Protein AF-A0A2M8B0C5-F1 (afdb_monomer_lite)

Structure (mmCIF, N/CA/C/O backbone):
data_AF-A0A2M8B0C5-F1
#
_entry.id   AF-A0A2M8B0C5-F1
#
loop_
_atom_site.group_PDB
_atom_site.id
_atom_site.type_symbol
_atom_site.label_atom_id
_atom_site.label_alt_id
_atom_site.label_comp_id
_atom_site.label_asym_id
_atom_site.label_entity_id
_atom_site.label_seq_id
_atom_site.pdbx_PDB_ins_code
_atom_site.Cartn_x
_atom_site.Cartn_y
_atom_site.Cartn_z
_atom_site.occupancy
_atom_site.B_iso_or_equiv
_atom_site.auth_seq_id
_atom_site.auth_comp_id
_atom_site.auth_asym_id
_atom_site.auth_atom_id
_atom_site.pdbx_PDB_model_num
ATOM 1 N N . TYR A 1 1 ? -3.376 -3.676 30.476 1.00 68.38 1 TYR A N 1
ATOM 2 C CA . TYR A 1 1 ? -3.238 -3.491 29.019 1.00 68.38 1 TYR A CA 1
ATOM 3 C C . TYR A 1 1 ? -2.262 -4.492 28.405 1.00 68.38 1 TYR A C 1
ATOM 5 O O . TYR A 1 1 ? -2.694 -5.332 27.635 1.00 68.38 1 TYR A O 1
ATOM 13 N N . GLU A 1 2 ? -0.982 -4.501 28.798 1.00 75.44 2 GLU A N 1
ATOM 14 C CA . GLU A 1 2 ? 0.044 -5.365 28.174 1.00 75.44 2 GLU A CA 1
ATOM 15 C C . GLU A 1 2 ? -0.279 -6.866 28.151 1.00 75.44 2 GLU A C 1
ATOM 17 O O . GLU A 1 2 ? 0.005 -7.537 27.164 1.00 75.44 2 GLU A O 1
ATOM 22 N N . VAL A 1 3 ? -0.890 -7.396 29.216 1.00 76.50 3 VAL A N 1
ATOM 23 C CA . VAL A 1 3 ? -1.324 -8.803 29.277 1.00 76.50 3 VAL A CA 1
ATOM 24 C C . VAL A 1 3 ? -2.382 -9.099 28.206 1.00 76.50 3 VAL A C 1
ATOM 26 O O . VAL A 1 3 ? -2.292 -10.110 27.516 1.00 76.50 3 VAL A O 1
ATOM 29 N N . ILE A 1 4 ? -3.333 -8.187 27.990 1.00 73.88 4 ILE A N 1
ATOM 30 C CA . ILE A 1 4 ? -4.365 -8.325 26.950 1.00 73.88 4 ILE A CA 1
ATOM 31 C C . ILE A 1 4 ? 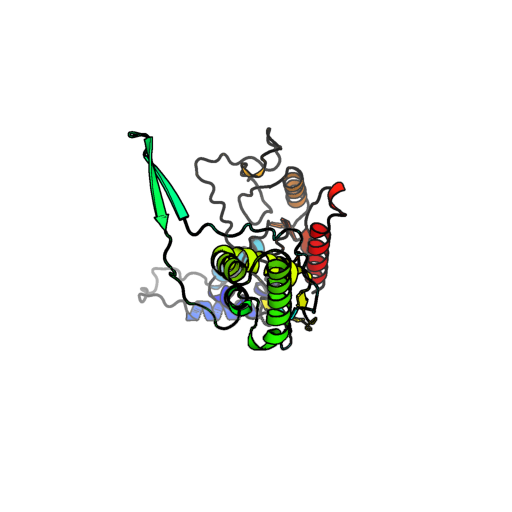-3.716 -8.309 25.558 1.00 73.88 4 ILE A C 1
ATOM 33 O O . ILE A 1 4 ? -4.004 -9.180 24.743 1.00 73.88 4 ILE A O 1
ATOM 37 N N . ARG A 1 5 ? -2.727 -7.435 25.333 1.00 73.75 5 ARG A N 1
ATOM 38 C CA . ARG A 1 5 ? -1.960 -7.380 24.076 1.00 73.75 5 ARG A CA 1
ATOM 39 C C . ARG A 1 5 ? -1.244 -8.696 23.744 1.00 73.75 5 ARG A C 1
ATOM 41 O O . ARG A 1 5 ? -1.069 -9.037 22.579 1.00 73.75 5 ARG A O 1
ATOM 48 N N . THR A 1 6 ? -0.818 -9.470 24.747 1.00 74.69 6 THR A N 1
ATOM 49 C CA . THR A 1 6 ? -0.213 -10.790 24.483 1.00 74.69 6 THR A CA 1
ATOM 50 C C . THR A 1 6 ? -1.221 -11.827 23.982 1.00 74.69 6 THR A C 1
ATOM 52 O O . THR A 1 6 ? -0.834 -12.727 23.237 1.00 74.69 6 THR A O 1
ATOM 55 N N . LEU A 1 7 ? -2.503 -11.676 24.331 1.00 72.56 7 LEU A N 1
ATOM 56 C CA . LEU A 1 7 ? -3.584 -12.561 23.892 1.00 72.56 7 LEU A CA 1
ATOM 57 C C . LEU A 1 7 ? -4.030 -12.285 22.449 1.00 72.56 7 LEU A C 1
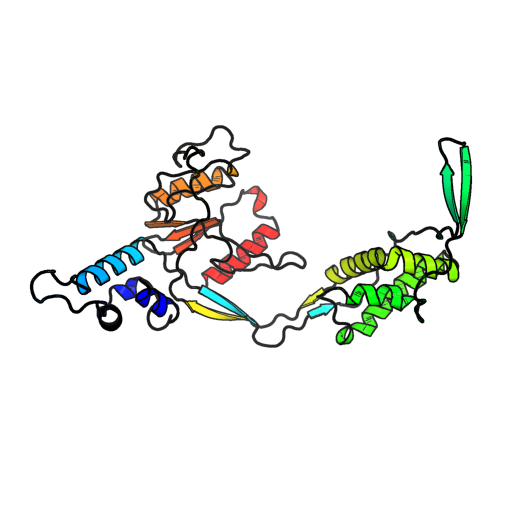ATOM 59 O O . LEU A 1 7 ? -4.489 -13.209 21.788 1.00 72.56 7 LEU A O 1
ATOM 63 N N . GLU A 1 8 ? -3.826 -11.072 21.923 1.00 69.56 8 GLU A N 1
ATOM 64 C CA . GLU A 1 8 ? -4.133 -10.726 20.520 1.00 69.56 8 GLU A CA 1
ATOM 65 C C . GLU A 1 8 ? -3.380 -11.602 19.506 1.00 69.56 8 GLU A C 1
ATOM 67 O O . GLU A 1 8 ? -3.901 -11.919 18.438 1.00 69.56 8 GLU A O 1
ATOM 72 N N . ASN A 1 9 ? -2.161 -12.034 19.850 1.00 66.19 9 ASN A N 1
ATOM 73 C CA . ASN A 1 9 ? -1.346 -12.936 19.026 1.00 66.19 9 ASN A CA 1
ATOM 74 C C . ASN A 1 9 ? -1.804 -14.406 19.097 1.00 66.19 9 ASN A C 1
ATOM 76 O O . ASN A 1 9 ? -1.171 -15.274 18.501 1.00 66.19 9 ASN A O 1
ATOM 80 N N . GLN A 1 10 ? -2.857 -14.710 19.862 1.00 73.00 10 GLN A N 1
ATOM 81 C CA . GLN A 1 10 ? -3.404 -16.055 20.035 1.00 73.00 10 GLN A CA 1
ATOM 82 C C . GLN A 1 10 ? -4.860 -16.076 19.544 1.00 73.00 10 GLN A C 1
ATOM 84 O O . GLN A 1 10 ? -5.777 -16.135 20.368 1.00 73.00 10 GLN A O 1
ATOM 89 N N . PRO A 1 11 ? -5.099 -16.069 18.216 1.00 65.50 11 PRO A N 1
ATOM 90 C CA . PRO A 1 11 ? -6.450 -16.005 17.648 1.00 65.50 11 PRO A CA 1
ATOM 91 C C . PRO A 1 11 ? -7.362 -17.153 18.115 1.00 65.50 11 PRO A C 1
ATOM 93 O O . PRO A 1 11 ? -8.573 -16.980 18.184 1.00 65.50 11 PRO A O 1
ATOM 96 N N . GLN A 1 12 ? -6.798 -18.299 18.521 1.00 69.56 12 GLN A N 1
ATOM 97 C CA . GLN A 1 12 ? -7.560 -19.410 19.109 1.00 69.56 12 GLN A CA 1
ATOM 98 C C . GLN A 1 12 ? -8.155 -19.092 20.494 1.00 69.56 12 GLN A C 1
ATOM 100 O O . GLN A 1 12 ? -9.198 -19.636 20.846 1.00 69.56 12 GLN A O 1
ATOM 105 N N . LYS A 1 13 ? -7.502 -18.237 21.293 1.00 68.12 13 LYS A N 1
ATOM 106 C CA . LYS A 1 13 ? -7.961 -17.867 22.645 1.00 68.12 13 LYS A CA 1
ATOM 107 C C . LYS A 1 13 ? -8.741 -16.558 22.663 1.00 68.12 13 LYS A C 1
ATOM 109 O O . LYS A 1 13 ? -9.674 -16.422 23.451 1.00 68.12 13 LYS A O 1
ATOM 114 N N . LEU A 1 14 ? -8.363 -15.611 21.805 1.00 67.44 14 LEU A N 1
ATOM 115 C CA . LEU A 1 14 ? -9.025 -14.318 21.668 1.00 67.44 14 LEU A CA 1
ATOM 116 C C . LEU A 1 14 ? -9.362 -14.039 20.192 1.00 67.44 14 LEU A C 1
ATOM 118 O O . LEU A 1 14 ? -8.675 -13.252 19.540 1.00 67.44 14 LEU A O 1
ATOM 122 N N . PRO A 1 15 ? -10.406 -14.692 19.650 1.00 67.62 15 PRO A N 1
ATOM 123 C CA . PRO A 1 15 ? -10.846 -14.449 18.278 1.00 67.62 15 PRO A CA 1
ATOM 124 C C . PRO A 1 15 ? -11.521 -13.079 18.105 1.00 67.62 15 PRO A C 1
ATOM 126 O O . PRO A 1 15 ? -11.495 -12.537 17.012 1.00 67.62 15 PRO A O 1
ATOM 129 N N . SER A 1 16 ? -12.113 -12.525 19.167 1.00 71.31 16 SER A N 1
ATOM 130 C CA . SER A 1 16 ? -12.827 -11.241 19.178 1.00 71.31 16 SER A CA 1
ATOM 131 C C . SER A 1 16 ? -12.685 -10.585 20.551 1.00 71.31 16 SER A C 1
ATOM 133 O O . SER A 1 16 ? -12.545 -11.280 21.565 1.00 71.31 16 SER A O 1
ATOM 135 N N . VAL A 1 17 ? -12.775 -9.255 20.617 1.00 74.06 17 VAL A N 1
ATOM 136 C CA . VAL A 1 17 ? -12.741 -8.494 21.872 1.00 74.06 17 VAL A CA 1
ATOM 137 C C . VAL A 1 17 ? -13.897 -8.877 22.803 1.00 74.06 17 VAL A C 1
ATOM 139 O O . VAL A 1 17 ? -13.750 -8.818 24.025 1.00 74.06 17 VAL A O 1
ATOM 142 N N . THR A 1 18 ? -15.010 -9.390 22.266 1.00 73.50 18 THR A N 1
ATOM 143 C CA . THR A 1 18 ? -16.128 -9.926 23.067 1.00 73.50 18 THR A CA 1
ATOM 144 C C . THR A 1 18 ? -15.703 -11.065 24.002 1.00 73.50 18 THR A C 1
ATOM 146 O O . THR A 1 18 ? -16.296 -11.253 25.065 1.00 73.50 18 THR A O 1
ATOM 149 N N . TYR A 1 19 ? -14.629 -11.793 23.674 1.00 73.75 19 TYR A N 1
ATOM 150 C CA . TYR A 1 19 ? -14.107 -12.869 24.516 1.00 73.75 19 TYR A CA 1
ATOM 151 C C . TYR A 1 19 ? -13.412 -12.348 25.781 1.00 73.75 19 TYR A C 1
ATOM 153 O O . TYR A 1 19 ? -13.310 -13.105 26.743 1.00 73.75 19 TYR A O 1
ATOM 161 N N . LEU A 1 20 ? -13.021 -11.065 25.850 1.00 72.50 20 LEU A N 1
ATOM 162 C CA . LEU A 1 20 ? -12.519 -10.456 27.092 1.00 72.50 20 LEU A CA 1
ATOM 163 C C . LEU A 1 20 ? -13.588 -10.398 28.193 1.00 72.50 20 LEU A C 1
ATOM 165 O O . LEU A 1 20 ? -13.246 -10.354 29.373 1.00 72.50 20 LEU A O 1
ATOM 169 N N . ALA A 1 21 ? -14.873 -10.429 27.824 1.00 73.25 21 ALA A N 1
ATOM 170 C CA . ALA A 1 21 ? -15.978 -10.484 28.777 1.00 73.25 21 ALA A CA 1
ATOM 171 C C . ALA A 1 21 ? -16.231 -11.901 29.327 1.00 73.25 21 ALA A C 1
ATOM 173 O O . ALA A 1 21 ? -16.939 -12.050 30.326 1.00 73.25 21 ALA A O 1
ATOM 174 N N . LYS A 1 22 ? -15.662 -12.952 28.714 1.00 79.88 22 LYS A N 1
ATOM 175 C CA . LYS A 1 22 ? -15.829 -14.333 29.188 1.00 79.88 22 LYS A CA 1
ATOM 176 C C . LYS A 1 22 ? -15.043 -14.559 30.477 1.00 79.88 22 LYS A C 1
ATOM 178 O O . LYS A 1 22 ? -13.883 -14.165 30.586 1.00 79.88 22 LYS A O 1
ATOM 183 N N . GLY A 1 23 ? -15.666 -15.260 31.427 1.00 75.31 23 GLY A N 1
ATOM 184 C CA . GLY A 1 23 ? -15.087 -15.530 32.746 1.00 75.31 23 GLY A CA 1
ATOM 185 C C . GLY A 1 23 ? -13.703 -16.182 32.685 1.00 75.31 23 GLY A C 1
ATOM 186 O O . GLY A 1 23 ? -12.802 -15.749 33.389 1.00 75.31 23 GLY A O 1
ATOM 187 N N . GLU A 1 24 ? -13.499 -17.144 31.782 1.00 78.25 24 GLU A N 1
ATOM 188 C CA . GLU A 1 24 ? -12.221 -17.857 31.626 1.00 78.25 24 GLU A CA 1
ATOM 189 C C . GLU A 1 24 ? -11.064 -16.932 31.220 1.00 78.25 24 GLU A C 1
ATOM 191 O O . GLU A 1 24 ? -10.000 -16.941 31.843 1.00 78.25 24 GLU A O 1
ATOM 196 N N . VAL A 1 25 ? -11.281 -16.090 30.204 1.00 77.12 25 VAL A N 1
ATOM 197 C CA . VAL A 1 25 ? -10.271 -15.138 29.716 1.00 77.12 25 VAL A CA 1
ATOM 198 C C . VAL A 1 25 ? -10.012 -14.063 30.768 1.00 77.12 25 VAL A C 1
ATOM 200 O O . VAL A 1 25 ? -8.861 -13.700 31.012 1.00 77.12 25 VAL A O 1
ATOM 203 N N . ARG A 1 26 ? -11.061 -13.593 31.449 1.00 75.38 26 ARG A N 1
ATOM 204 C CA . ARG A 1 26 ? -10.944 -12.599 32.518 1.00 75.38 26 ARG A CA 1
ATOM 205 C C . ARG A 1 26 ? -10.151 -13.131 33.711 1.00 75.38 26 ARG A C 1
ATOM 207 O O . ARG A 1 26 ? -9.228 -12.457 34.158 1.00 75.38 26 ARG A O 1
ATOM 214 N N . SER A 1 27 ? -10.433 -14.349 34.172 1.00 76.12 27 SER A N 1
ATOM 215 C CA . SER A 1 27 ? -9.677 -14.990 35.254 1.00 76.12 27 SER A CA 1
ATOM 216 C C . SER A 1 27 ? -8.212 -15.219 34.879 1.00 76.12 27 SER A C 1
ATOM 218 O O . SER A 1 27 ? -7.328 -14.997 35.708 1.00 76.12 27 SER A O 1
ATOM 220 N N . PHE A 1 28 ? -7.934 -15.591 33.625 1.00 80.31 28 PHE A N 1
ATOM 221 C CA . PHE A 1 28 ? -6.564 -15.694 33.125 1.00 80.31 28 PHE A CA 1
ATOM 222 C C . PHE A 1 28 ? -5.843 -14.339 33.182 1.00 80.31 28 PHE A C 1
ATOM 224 O O . PHE A 1 28 ? -4.779 -14.237 33.793 1.00 80.31 28 PHE A O 1
ATOM 231 N N . VAL A 1 29 ? -6.447 -13.277 32.637 1.00 79.12 29 VAL A N 1
ATOM 232 C CA . VAL A 1 29 ? -5.868 -11.924 32.670 1.00 79.12 29 VAL A CA 1
ATOM 233 C C . VAL A 1 29 ? -5.660 -11.444 34.108 1.00 79.12 29 VAL A C 1
ATOM 235 O O . VAL A 1 29 ? -4.608 -10.891 34.414 1.00 79.12 29 VAL A O 1
ATOM 238 N N . GLU A 1 30 ? -6.612 -11.681 35.011 1.00 80.12 30 GLU A N 1
ATOM 239 C CA . GLU A 1 30 ? -6.490 -11.316 36.427 1.00 80.12 30 GLU A CA 1
ATOM 240 C C . GLU A 1 30 ? -5.334 -12.049 37.122 1.00 80.12 30 GLU A C 1
ATOM 242 O O . GLU A 1 30 ? -4.596 -11.425 37.887 1.00 80.12 30 GLU A O 1
ATOM 247 N N . SER A 1 31 ? -5.142 -13.344 36.845 1.00 78.94 31 SER A N 1
ATOM 248 C CA . SER A 1 31 ? -4.024 -14.122 37.399 1.00 78.94 31 SER A CA 1
ATOM 249 C C . SER A 1 31 ? -2.661 -13.621 36.912 1.00 78.94 31 SER A C 1
ATOM 251 O O . SER A 1 31 ? -1.759 -13.408 37.722 1.00 78.94 31 SER A O 1
ATOM 253 N N . GLU A 1 32 ? -2.536 -13.327 35.618 1.00 80.31 32 GLU A N 1
ATOM 254 C CA . GLU A 1 32 ? -1.313 -12.797 35.009 1.00 80.31 32 GLU A CA 1
ATOM 255 C C . GLU A 1 32 ? -0.997 -11.377 35.497 1.00 80.31 32 GLU A C 1
ATOM 257 O O . GLU A 1 32 ? 0.152 -11.054 35.804 1.00 80.31 32 GLU A O 1
ATOM 262 N N . VAL A 1 33 ? -2.017 -10.521 35.632 1.00 80.81 33 VAL A N 1
ATOM 263 C CA . VAL A 1 33 ? -1.848 -9.171 36.188 1.00 80.81 33 VAL A CA 1
ATOM 264 C C . VAL A 1 33 ? -1.415 -9.245 37.652 1.00 80.81 33 VAL A C 1
ATOM 266 O O . VAL A 1 33 ? -0.497 -8.523 38.029 1.00 80.81 33 VAL A O 1
ATOM 269 N N . LYS A 1 34 ? -1.991 -10.143 38.462 1.00 79.94 34 LYS A N 1
ATOM 270 C CA . LYS A 1 34 ? -1.552 -10.373 39.851 1.00 79.94 34 LYS A CA 1
ATOM 271 C C . LYS A 1 34 ? -0.115 -10.889 39.934 1.00 79.94 34 LYS A C 1
ATOM 273 O O . LYS A 1 34 ? 0.629 -10.450 40.801 1.00 79.94 34 LYS A O 1
ATOM 278 N N . ALA A 1 35 ? 0.294 -11.782 39.032 1.00 77.44 35 ALA A N 1
ATOM 279 C CA . ALA A 1 35 ? 1.657 -12.311 39.005 1.00 77.44 35 ALA A CA 1
ATOM 280 C C . ALA A 1 35 ? 2.701 -11.232 38.663 1.00 77.44 35 ALA A C 1
ATOM 282 O O . ALA A 1 35 ? 3.798 -11.232 39.228 1.00 77.44 35 ALA A O 1
ATOM 283 N N . ARG A 1 36 ? 2.356 -10.300 37.762 1.00 75.81 36 ARG A N 1
ATOM 284 C CA . ARG A 1 36 ? 3.220 -9.171 37.369 1.00 75.81 36 ARG A CA 1
ATOM 285 C C . ARG A 1 36 ? 3.176 -8.002 38.346 1.00 75.81 36 ARG A C 1
ATOM 287 O O . ARG A 1 36 ? 4.162 -7.279 38.468 1.00 75.81 36 ARG A O 1
ATOM 294 N N . TYR A 1 37 ? 2.058 -7.809 39.037 1.00 69.94 37 TYR A N 1
ATOM 295 C CA . TYR A 1 37 ? 1.914 -6.784 40.060 1.00 69.94 37 TYR A CA 1
ATOM 296 C C . TYR A 1 37 ? 2.622 -7.228 41.346 1.00 69.94 37 TYR A C 1
ATOM 298 O O . TYR A 1 37 ? 2.011 -7.743 42.279 1.00 69.94 37 TYR A O 1
ATOM 306 N N . ARG A 1 38 ? 3.943 -7.033 41.389 1.00 61.69 38 ARG A N 1
ATOM 307 C CA . ARG A 1 38 ? 4.720 -7.048 42.633 1.00 61.69 38 ARG A CA 1
ATOM 308 C C . ARG A 1 38 ? 5.048 -5.604 43.015 1.00 61.69 38 ARG A C 1
ATOM 310 O O . ARG A 1 38 ? 5.751 -4.948 42.246 1.00 61.69 38 ARG A O 1
ATOM 317 N N . PRO A 1 39 ? 4.551 -5.084 44.149 1.00 59.34 39 PRO A N 1
ATOM 318 C CA . PRO A 1 39 ? 4.918 -3.745 44.589 1.00 59.34 39 PRO A CA 1
ATOM 319 C C . PRO A 1 39 ? 6.430 -3.673 44.859 1.00 59.34 39 PRO A C 1
ATOM 321 O O . PRO A 1 39 ? 7.023 -4.602 45.407 1.00 59.34 39 PRO A O 1
ATOM 324 N N . ALA A 1 40 ? 7.065 -2.579 44.427 1.00 52.12 40 ALA A N 1
ATOM 325 C CA . ALA A 1 40 ? 8.514 -2.370 44.532 1.00 52.12 40 ALA A CA 1
ATOM 326 C C . ALA A 1 40 ? 8.990 -2.079 45.971 1.00 52.12 40 ALA A C 1
ATOM 328 O O . ALA A 1 40 ? 10.183 -2.158 46.256 1.00 52.12 40 ALA A O 1
ATOM 329 N N . GLN A 1 41 ? 8.064 -1.772 46.881 1.00 49.59 41 GLN A N 1
ATOM 330 C CA . GLN A 1 41 ? 8.292 -1.686 48.320 1.00 49.59 41 GLN A CA 1
ATOM 331 C C . GLN A 1 41 ? 7.286 -2.598 49.033 1.00 49.59 41 GLN A C 1
ATOM 333 O O . GLN A 1 41 ? 6.131 -2.653 48.608 1.00 49.59 41 GLN A O 1
ATOM 338 N N . PRO A 1 42 ? 7.684 -3.316 50.098 1.00 53.50 42 PRO A N 1
ATOM 339 C CA . PRO A 1 42 ? 6.715 -3.937 50.987 1.00 53.50 42 PRO A CA 1
ATOM 340 C C . PRO A 1 42 ? 5.881 -2.818 51.619 1.00 53.50 42 PRO A C 1
ATOM 342 O O . PRO A 1 42 ? 6.390 -2.032 52.418 1.00 53.50 42 PRO A O 1
ATOM 345 N N . ASP A 1 43 ? 4.622 -2.705 51.200 1.00 54.38 43 ASP A N 1
ATOM 346 C CA . ASP A 1 43 ? 3.680 -1.749 51.772 1.00 54.38 43 ASP A CA 1
ATOM 347 C C . ASP A 1 43 ? 3.482 -2.048 53.266 1.00 54.38 43 ASP A C 1
ATOM 349 O O . ASP A 1 43 ? 3.346 -3.203 53.677 1.00 54.38 43 ASP A O 1
ATOM 353 N N . LEU A 1 44 ? 3.443 -0.995 54.085 1.00 47.97 44 LEU A N 1
ATOM 354 C CA . LEU A 1 44 ? 2.991 -1.084 55.472 1.00 47.97 44 LEU A CA 1
ATOM 355 C C . LEU A 1 44 ? 1.515 -1.505 55.480 1.00 47.97 44 LEU A C 1
ATOM 357 O O . LEU A 1 44 ? 0.657 -0.786 54.959 1.00 47.97 44 LEU A O 1
ATOM 361 N N . GLU A 1 45 ? 1.226 -2.667 56.071 1.00 44.66 45 GLU A N 1
ATOM 362 C CA . GLU A 1 45 ? -0.133 -3.193 56.221 1.00 44.66 45 GLU A CA 1
ATOM 363 C C . GLU A 1 45 ? -1.060 -2.132 56.841 1.00 44.66 45 GLU A C 1
ATOM 365 O O . GLU A 1 45 ? -0.882 -1.714 57.984 1.00 44.66 45 GLU A O 1
ATOM 370 N N . GLY A 1 46 ? -2.060 -1.687 56.071 1.00 50.56 46 GLY A N 1
ATOM 371 C CA . GLY A 1 46 ? -3.159 -0.845 56.558 1.00 50.56 46 GLY A CA 1
ATOM 372 C C . GLY A 1 46 ? -3.187 0.618 56.097 1.00 50.56 46 GLY A C 1
ATOM 373 O O . GLY A 1 46 ? -4.164 1.297 56.407 1.00 50.56 46 GLY A O 1
ATOM 374 N N . VAL A 1 47 ? -2.197 1.121 55.345 1.00 47.84 47 VAL A N 1
ATOM 375 C CA . VAL A 1 47 ? -2.160 2.547 54.926 1.00 47.84 47 VAL A CA 1
ATOM 376 C C . VAL A 1 47 ? -2.690 2.782 53.502 1.00 47.84 47 VAL A C 1
ATOM 378 O O . VAL A 1 47 ? -3.236 3.847 53.211 1.00 47.84 47 VAL A O 1
ATOM 381 N N . THR A 1 48 ? -2.630 1.786 52.619 1.00 47.69 48 THR A N 1
ATOM 382 C CA . THR A 1 48 ? -3.105 1.889 51.231 1.00 47.69 48 THR A CA 1
ATOM 383 C C . THR A 1 48 ? -4.134 0.799 50.930 1.00 47.69 48 THR A C 1
ATOM 385 O O . THR A 1 48 ? -3.874 -0.394 51.078 1.00 47.69 48 THR A O 1
ATOM 388 N N . LYS A 1 49 ? -5.344 1.193 50.499 1.00 56.44 49 LYS A N 1
ATOM 389 C CA . LYS A 1 49 ? -6.312 0.247 49.921 1.00 56.44 49 LYS A CA 1
ATOM 390 C C . LYS A 1 49 ? -5.657 -0.378 48.694 1.00 56.44 49 LYS A C 1
ATOM 392 O O . LYS A 1 49 ? -5.418 0.335 47.719 1.00 56.44 49 LYS A O 1
ATOM 397 N N . GLN A 1 50 ? -5.379 -1.680 48.740 1.00 58.75 50 GLN A N 1
ATOM 398 C CA . GLN A 1 50 ? -4.924 -2.395 47.553 1.00 58.75 50 GLN A CA 1
ATOM 399 C C . GLN A 1 50 ? -5.940 -2.164 46.426 1.00 58.75 50 GLN A C 1
ATOM 401 O O . GLN A 1 50 ? -7.148 -2.289 46.664 1.00 58.75 50 GLN A O 1
ATOM 406 N N . PRO A 1 51 ? -5.490 -1.764 45.227 1.00 66.44 51 PRO A N 1
ATOM 407 C CA . PRO A 1 51 ? -6.395 -1.528 44.120 1.00 66.44 51 PRO A CA 1
ATOM 408 C C . PRO A 1 51 ? -7.122 -2.827 43.782 1.00 66.44 51 PRO A C 1
ATOM 410 O O . PRO A 1 51 ? -6.512 -3.892 43.695 1.00 66.44 51 PRO A O 1
ATOM 413 N N . ASP A 1 52 ? -8.434 -2.739 43.586 1.00 77.94 52 ASP A N 1
ATOM 414 C CA . ASP A 1 52 ? -9.227 -3.881 43.151 1.00 77.94 52 ASP A CA 1
ATOM 415 C C . ASP A 1 52 ? -8.870 -4.215 41.694 1.00 77.94 52 ASP A C 1
ATOM 417 O O . ASP A 1 52 ? -9.360 -3.605 40.738 1.00 77.94 52 ASP A O 1
ATOM 421 N N . ILE A 1 53 ? -7.957 -5.175 41.536 1.00 76.06 53 ILE A N 1
ATOM 422 C CA . ILE A 1 53 ? -7.443 -5.618 40.239 1.00 76.06 53 ILE A CA 1
ATOM 423 C C . ILE A 1 53 ? -8.586 -6.121 39.346 1.00 76.06 53 ILE A C 1
ATOM 425 O O . ILE A 1 53 ? -8.548 -5.885 38.141 1.00 76.06 53 ILE A O 1
ATOM 429 N N . ALA A 1 54 ? -9.627 -6.744 39.907 1.00 76.31 54 ALA A N 1
ATOM 430 C CA . ALA A 1 54 ? -10.752 -7.259 39.126 1.00 76.31 54 ALA A CA 1
ATOM 431 C C . ALA A 1 54 ? -11.604 -6.122 38.535 1.00 76.31 54 ALA A C 1
ATOM 433 O O . ALA A 1 54 ? -12.067 -6.213 37.391 1.00 76.31 54 ALA A O 1
ATOM 434 N N . VAL A 1 55 ? -11.765 -5.020 39.278 1.00 80.12 55 VAL A N 1
ATOM 435 C CA . VAL A 1 55 ? -12.431 -3.802 38.788 1.00 80.12 55 VAL A CA 1
ATOM 436 C C . VAL A 1 55 ? -11.586 -3.106 37.722 1.00 80.12 55 VAL A C 1
ATOM 438 O O . VAL A 1 55 ? -12.125 -2.686 36.698 1.00 80.12 55 VAL A O 1
ATOM 441 N N . VAL A 1 56 ? -10.268 -3.004 37.920 1.00 80.31 56 VAL A N 1
ATOM 442 C CA . VAL A 1 56 ? -9.362 -2.382 36.938 1.00 80.31 56 VAL A CA 1
ATOM 443 C C . VAL A 1 56 ? -9.316 -3.190 35.642 1.00 80.31 56 VAL A C 1
ATOM 445 O O . VAL A 1 56 ? -9.422 -2.608 34.562 1.00 80.31 56 VAL A O 1
ATOM 448 N N . VAL A 1 57 ? -9.209 -4.520 35.727 1.00 80.62 57 VAL A N 1
ATOM 449 C CA . VAL A 1 57 ? -9.242 -5.410 34.556 1.00 80.62 57 VAL A CA 1
ATOM 450 C C . VAL A 1 57 ? -10.587 -5.305 33.843 1.00 80.62 57 VAL A C 1
ATOM 452 O O . VAL A 1 57 ? -10.595 -5.142 32.626 1.00 80.62 57 VAL A O 1
ATOM 455 N N . GLY A 1 58 ? -11.703 -5.303 34.582 1.00 79.94 58 GLY A N 1
ATOM 456 C CA . GLY A 1 58 ? -13.042 -5.123 34.013 1.00 79.94 58 GLY A CA 1
ATOM 457 C C . GLY A 1 58 ? -13.186 -3.814 33.237 1.00 79.94 58 GLY A C 1
ATOM 458 O O . GLY A 1 58 ? -13.505 -3.836 32.053 1.00 79.94 58 GLY A O 1
ATOM 459 N N . LYS A 1 59 ? -12.846 -2.680 33.864 1.00 80.75 59 LYS A N 1
ATOM 460 C CA . LYS A 1 59 ? -12.889 -1.362 33.206 1.00 80.75 59 LYS A CA 1
ATOM 461 C C . LYS A 1 59 ? -11.949 -1.272 32.006 1.00 80.75 59 LYS A C 1
ATOM 463 O O . LYS A 1 59 ? -12.287 -0.656 31.003 1.00 80.75 59 LYS A O 1
ATOM 468 N N . THR A 1 60 ? -10.767 -1.883 32.096 1.00 78.12 60 THR A N 1
ATOM 469 C CA . THR A 1 60 ? -9.813 -1.913 30.979 1.00 78.12 60 THR A CA 1
ATOM 470 C C . THR A 1 60 ? -10.364 -2.731 29.813 1.00 78.12 60 THR A C 1
ATOM 472 O O . THR A 1 60 ? -10.258 -2.298 28.672 1.00 78.12 60 THR A O 1
ATOM 475 N N . ALA A 1 61 ? -10.972 -3.889 30.083 1.00 77.38 61 ALA A N 1
ATOM 476 C CA . ALA A 1 61 ? -11.594 -4.722 29.058 1.00 77.38 61 ALA A CA 1
ATOM 477 C C . ALA A 1 61 ? -12.774 -4.005 28.383 1.00 77.38 61 ALA A C 1
ATOM 479 O O . ALA A 1 61 ? -12.876 -4.034 27.160 1.00 77.38 61 ALA A O 1
ATOM 480 N N . GLU A 1 62 ? -13.613 -3.309 29.155 1.00 79.75 62 GLU A N 1
ATOM 481 C CA . GLU A 1 62 ? -14.705 -2.484 28.625 1.00 79.75 62 GLU A CA 1
ATOM 482 C C . GLU A 1 62 ? -14.193 -1.347 27.735 1.00 79.75 62 GLU A C 1
ATOM 484 O O . GLU A 1 62 ? -14.719 -1.149 26.642 1.00 79.75 62 GLU A O 1
ATOM 489 N N . LEU A 1 63 ? -13.148 -0.630 28.160 1.00 78.31 63 LEU A N 1
ATOM 490 C CA . LEU A 1 63 ? -12.543 0.437 27.357 1.00 78.31 63 LEU A CA 1
ATOM 491 C C . LEU A 1 63 ? -11.972 -0.096 26.039 1.00 78.31 63 LEU A C 1
ATOM 493 O O . LEU A 1 63 ? -12.217 0.493 24.990 1.00 78.31 63 LEU A O 1
ATOM 497 N N . ILE A 1 64 ? -11.271 -1.234 26.074 1.00 75.62 64 ILE A N 1
ATOM 498 C CA . ILE A 1 64 ? -10.751 -1.882 24.861 1.00 75.62 64 ILE A CA 1
ATOM 499 C C . ILE A 1 64 ? -11.908 -2.294 23.945 1.00 75.62 64 ILE A C 1
ATOM 501 O O . ILE A 1 64 ? -11.864 -2.003 22.753 1.00 75.62 64 ILE A O 1
ATOM 505 N N . ALA A 1 65 ? -12.970 -2.891 24.491 1.00 77.00 65 ALA A N 1
ATOM 506 C CA . ALA A 1 65 ? -14.167 -3.255 23.732 1.00 77.00 65 ALA A CA 1
ATOM 507 C C . ALA A 1 65 ? -14.878 -2.052 23.112 1.00 77.00 65 ALA A C 1
ATOM 509 O O . ALA A 1 65 ? -15.437 -2.161 22.027 1.00 77.00 65 ALA A O 1
ATOM 510 N N . GLN A 1 66 ? -14.861 -0.897 23.775 1.00 77.06 66 GLN A N 1
ATOM 511 C CA . GLN A 1 66 ? -15.464 0.324 23.250 1.00 77.06 66 GLN A CA 1
ATOM 512 C C . GLN A 1 66 ? -14.615 1.004 22.175 1.00 77.06 66 GLN A C 1
ATOM 514 O O . GLN A 1 66 ? -15.182 1.676 21.316 1.00 77.06 66 GLN A O 1
ATOM 519 N N . GLN A 1 67 ? -13.291 0.837 22.215 1.00 76.00 67 GLN A N 1
ATOM 520 C CA . GLN A 1 67 ? -12.344 1.532 21.337 1.00 76.00 67 GLN A CA 1
ATOM 521 C C . GLN A 1 67 ? -11.758 0.652 20.223 1.00 76.00 67 GLN A C 1
ATOM 523 O O . GLN A 1 67 ? -10.848 1.086 19.518 1.00 76.00 67 GLN A O 1
ATOM 528 N N . THR A 1 68 ? -12.278 -0.562 20.037 1.00 76.38 68 THR A N 1
ATOM 529 C CA . THR A 1 68 ? -11.760 -1.525 19.057 1.00 76.38 68 THR A CA 1
ATOM 530 C C . THR A 1 68 ? -12.887 -2.052 18.179 1.00 76.38 68 THR A C 1
ATOM 532 O O . THR A 1 68 ? -13.983 -2.310 18.667 1.00 76.38 68 THR A O 1
ATOM 535 N N . ILE A 1 69 ? -12.602 -2.226 16.889 1.00 80.75 69 ILE A N 1
ATOM 536 C CA . ILE A 1 69 ? -13.421 -3.026 15.972 1.00 80.75 69 ILE A CA 1
ATOM 537 C C . ILE A 1 69 ? -12.651 -4.316 15.701 1.00 80.75 69 ILE A C 1
ATOM 539 O O . ILE A 1 69 ? -11.450 -4.273 15.423 1.00 80.75 69 ILE A O 1
ATOM 543 N N . ASP A 1 70 ? -13.341 -5.450 15.789 1.00 76.69 70 ASP A N 1
ATOM 544 C CA . ASP A 1 70 ? -12.764 -6.779 15.586 1.00 76.69 70 ASP A CA 1
ATOM 545 C C . ASP A 1 70 ? -12.347 -6.979 14.124 1.00 76.69 70 ASP A C 1
ATOM 547 O O . ASP A 1 70 ? -13.141 -7.381 13.276 1.00 76.69 70 ASP A O 1
ATOM 551 N N . ILE A 1 71 ? -11.089 -6.659 13.817 1.00 73.94 71 ILE A N 1
ATOM 552 C CA . ILE A 1 71 ? -10.524 -6.808 12.475 1.00 73.94 71 ILE A CA 1
ATOM 553 C C . ILE A 1 71 ? -9.429 -7.870 12.505 1.00 73.94 71 ILE A C 1
ATOM 555 O O . ILE A 1 71 ? -8.394 -7.659 13.161 1.00 73.94 71 ILE A O 1
ATOM 559 N N . PRO A 1 72 ? -9.609 -8.977 11.763 1.00 71.19 72 PRO A N 1
ATOM 560 C CA . PRO A 1 72 ? -8.605 -10.016 11.690 1.00 71.19 72 PRO A CA 1
ATOM 561 C C . PRO A 1 72 ? -7.380 -9.514 10.929 1.00 71.19 72 PRO A C 1
ATOM 563 O O . PRO A 1 72 ? -7.480 -8.867 9.883 1.00 71.19 72 PRO A O 1
ATOM 566 N N . ARG A 1 73 ? -6.193 -9.867 11.422 1.00 72.62 73 ARG A N 1
ATOM 567 C CA . ARG A 1 73 ? -4.956 -9.658 10.670 1.00 72.62 73 ARG A CA 1
ATOM 568 C C . ARG A 1 73 ? -4.702 -10.851 9.763 1.00 72.62 73 ARG A C 1
ATOM 570 O O . ARG A 1 73 ? -4.115 -11.849 10.191 1.00 72.62 73 ARG A O 1
ATOM 577 N N . ILE A 1 74 ? -5.122 -10.716 8.514 1.00 71.69 74 ILE A N 1
ATOM 578 C CA . ILE A 1 74 ? -4.924 -11.713 7.466 1.00 71.69 74 ILE A CA 1
ATOM 579 C C . ILE A 1 74 ? -3.561 -11.494 6.802 1.00 71.69 74 ILE A C 1
ATOM 581 O O . ILE A 1 74 ? -3.297 -10.431 6.247 1.00 71.69 74 ILE A O 1
ATOM 585 N N . LEU A 1 75 ? -2.700 -12.508 6.856 1.00 65.25 75 LEU A N 1
ATOM 586 C CA . LEU A 1 75 ? -1.460 -12.577 6.092 1.00 65.25 75 LEU A CA 1
ATOM 587 C C . LEU A 1 75 ? -1.664 -13.534 4.924 1.00 65.25 75 LEU A C 1
ATOM 589 O O . LEU A 1 75 ? -2.097 -14.668 5.115 1.00 65.25 75 LEU A O 1
ATOM 593 N N . VAL A 1 76 ? -1.346 -13.066 3.724 1.00 63.94 76 VAL A N 1
ATOM 594 C CA . VAL A 1 76 ? -1.377 -13.878 2.512 1.00 63.94 76 VAL A CA 1
ATOM 595 C C . VAL A 1 76 ? 0.058 -14.302 2.226 1.00 63.94 76 VAL A C 1
ATOM 597 O O . VAL A 1 76 ? 0.894 -13.453 1.926 1.00 63.94 76 VAL A O 1
ATOM 600 N N . VAL A 1 77 ? 0.359 -15.592 2.368 1.00 61.84 77 VAL A N 1
ATOM 601 C CA . VAL A 1 77 ? 1.697 -16.144 2.099 1.00 61.84 77 VAL A CA 1
ATOM 602 C C . VAL A 1 77 ? 1.635 -17.101 0.905 1.00 61.84 77 VAL A C 1
ATOM 604 O O . VAL A 1 77 ? 0.707 -17.908 0.834 1.00 61.84 77 VAL A O 1
ATOM 607 N N . PRO A 1 78 ? 2.565 -17.022 -0.061 1.00 53.91 78 PRO A N 1
ATOM 608 C CA . PRO A 1 78 ? 2.588 -17.957 -1.182 1.00 53.91 78 PRO A CA 1
ATOM 609 C C . PRO A 1 78 ? 2.907 -19.375 -0.684 1.00 53.91 78 PRO A C 1
ATOM 611 O O . PRO A 1 78 ? 3.844 -19.575 0.090 1.00 53.91 78 PRO A O 1
ATOM 614 N N . LYS A 1 79 ? 2.133 -20.375 -1.121 1.00 49.81 79 LYS A N 1
ATOM 615 C CA . LYS A 1 79 ? 2.445 -21.794 -0.909 1.00 49.81 79 LYS A CA 1
ATOM 616 C C . LYS A 1 79 ? 3.416 -22.270 -1.984 1.00 49.81 79 LYS A C 1
ATOM 618 O O . LYS A 1 79 ? 2.998 -22.762 -3.026 1.00 49.81 79 LYS A O 1
ATOM 623 N N . GLY A 1 80 ? 4.709 -22.170 -1.699 1.00 58.47 80 GLY A N 1
ATOM 624 C CA . GLY A 1 80 ? 5.771 -22.723 -2.544 1.00 58.47 80 GLY A CA 1
ATOM 625 C C . GLY A 1 80 ? 6.647 -21.664 -3.209 1.00 58.47 80 GLY A C 1
ATOM 626 O O . GLY A 1 80 ? 6.619 -20.494 -2.832 1.00 58.47 80 GLY A O 1
ATOM 627 N N . GLU A 1 81 ? 7.461 -22.101 -4.169 1.00 58.22 81 GLU A N 1
ATOM 628 C CA . GLU A 1 81 ? 8.366 -21.232 -4.926 1.00 58.22 81 GLU A CA 1
ATOM 629 C C . GLU A 1 81 ? 7.575 -20.368 -5.916 1.00 58.22 81 GLU A C 1
ATOM 631 O O . GLU A 1 81 ? 6.872 -20.884 -6.785 1.00 58.22 81 GLU A O 1
ATOM 636 N N . VAL A 1 82 ? 7.700 -19.046 -5.793 1.00 62.91 82 VAL A N 1
ATOM 637 C CA . VAL A 1 82 ? 7.193 -18.104 -6.796 1.00 62.91 82 VAL A CA 1
ATOM 638 C C . VAL A 1 82 ? 8.175 -18.100 -7.959 1.00 62.91 82 VAL A C 1
ATOM 640 O O . VAL A 1 82 ? 9.306 -17.641 -7.812 1.00 62.91 82 VAL A O 1
ATOM 643 N N . ARG A 1 83 ? 7.750 -18.616 -9.115 1.00 68.81 83 ARG A N 1
ATOM 644 C CA . ARG A 1 83 ? 8.521 -18.516 -10.356 1.00 68.81 83 ARG A CA 1
ATOM 645 C C . ARG A 1 83 ? 8.059 -17.301 -11.136 1.00 68.81 83 ARG A C 1
ATOM 647 O O . ARG A 1 83 ? 6.881 -17.168 -11.466 1.00 68.81 83 ARG A O 1
ATOM 654 N N . SER A 1 84 ? 8.997 -16.421 -11.442 1.00 73.06 84 SER A N 1
ATOM 655 C CA . SER A 1 84 ? 8.782 -15.300 -12.346 1.00 73.06 84 SER A CA 1
ATOM 656 C C . SER A 1 84 ? 9.894 -15.262 -13.373 1.00 73.06 84 SER A C 1
ATOM 658 O O . SER A 1 84 ? 11.004 -15.702 -13.093 1.00 73.06 84 SER A O 1
ATOM 660 N N . GLY A 1 85 ? 9.604 -14.716 -14.543 1.00 81.69 85 GLY A N 1
ATOM 661 C CA . GLY A 1 85 ? 10.613 -14.520 -15.569 1.00 81.69 85 GLY A CA 1
ATOM 662 C C . GLY A 1 85 ? 10.092 -13.660 -16.702 1.00 81.69 85 GLY A C 1
ATOM 663 O O . GLY A 1 85 ? 9.032 -13.036 -16.607 1.00 81.69 85 GLY A O 1
ATOM 664 N N . PHE A 1 86 ? 10.827 -13.661 -17.803 1.00 85.38 86 PHE A N 1
ATOM 665 C CA . PHE A 1 86 ? 10.505 -12.877 -18.988 1.00 85.38 86 PHE A CA 1
ATOM 666 C C . PHE A 1 86 ? 10.253 -13.801 -20.174 1.00 85.38 86 PHE A C 1
ATOM 668 O O . PHE A 1 86 ? 10.904 -14.837 -20.326 1.00 85.38 86 PHE A O 1
ATOM 675 N N . LYS A 1 87 ? 9.268 -13.462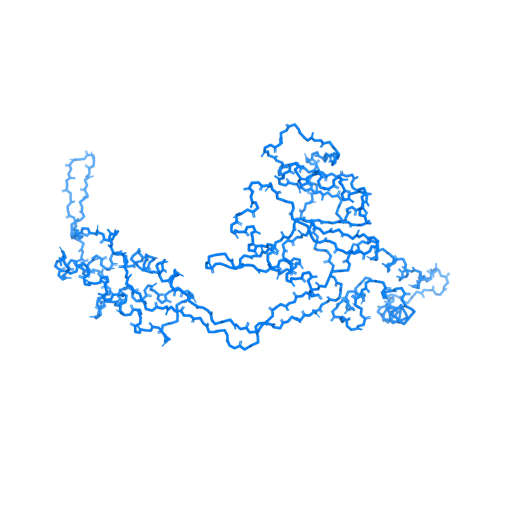 -21.008 1.00 85.38 87 LYS A N 1
ATOM 676 C CA . LYS A 1 87 ? 9.052 -14.174 -22.273 1.00 85.38 87 LYS A CA 1
ATOM 677 C C . LYS A 1 87 ? 10.011 -13.631 -23.334 1.00 85.38 87 LYS A C 1
ATOM 679 O O . LYS A 1 87 ? 10.253 -12.431 -23.326 1.00 85.38 87 LYS A O 1
ATOM 684 N N . PRO A 1 88 ? 10.501 -14.459 -24.272 1.00 87.81 88 PRO A N 1
ATOM 685 C CA . PRO A 1 88 ? 11.225 -13.965 -25.439 1.00 87.81 88 PRO A CA 1
ATOM 686 C C . PRO A 1 88 ? 10.368 -13.002 -26.263 1.00 87.81 88 PRO A C 1
ATOM 688 O O . PRO A 1 88 ? 9.193 -13.281 -26.519 1.00 87.81 88 PRO A O 1
ATOM 691 N N . PHE A 1 89 ? 10.957 -11.883 -26.679 1.00 91.8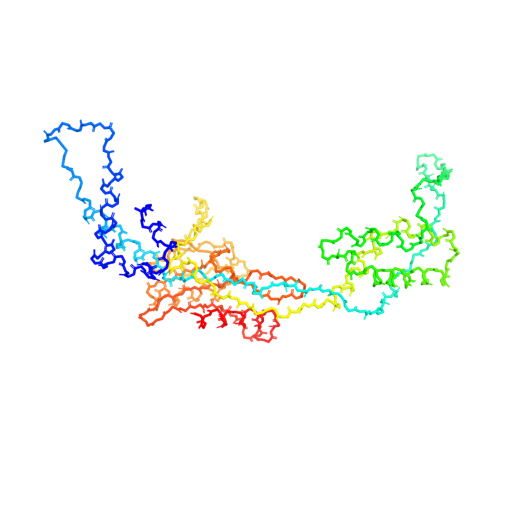8 89 PHE A N 1
ATOM 692 C CA . PHE A 1 89 ? 10.292 -10.852 -27.473 1.00 91.88 89 PHE A CA 1
ATOM 693 C C . PHE A 1 89 ? 11.300 -10.089 -28.346 1.00 91.88 89 PHE A C 1
ATOM 695 O O . PHE A 1 89 ? 12.515 -10.255 -28.220 1.00 91.88 89 PHE A O 1
ATOM 702 N N . THR A 1 90 ? 10.788 -9.267 -29.259 1.00 90.38 90 THR A N 1
ATOM 703 C CA . THR A 1 90 ? 11.597 -8.406 -30.131 1.00 90.38 90 THR A CA 1
ATOM 704 C C . THR A 1 90 ? 11.520 -6.967 -29.639 1.00 90.38 90 THR A C 1
ATOM 706 O O . THR A 1 90 ? 10.420 -6.464 -29.413 1.00 90.38 90 THR A O 1
ATOM 709 N N . LEU A 1 91 ? 12.674 -6.317 -29.482 1.00 89.94 91 LEU A N 1
ATOM 710 C CA . LEU A 1 91 ? 12.773 -4.938 -29.013 1.00 89.94 91 LEU A CA 1
ATOM 711 C C . LEU A 1 91 ? 12.258 -3.950 -30.063 1.00 89.94 91 LEU A C 1
ATOM 713 O O . LEU A 1 91 ? 12.587 -4.051 -31.247 1.00 89.94 91 LEU A O 1
ATOM 717 N N . ASP A 1 92 ? 11.529 -2.935 -29.607 1.00 88.56 92 ASP A N 1
ATOM 718 C CA . ASP A 1 92 ? 11.322 -1.714 -30.378 1.00 88.56 92 ASP A CA 1
ATOM 719 C C . ASP A 1 92 ? 12.552 -0.808 -30.231 1.00 88.56 92 ASP A C 1
ATOM 721 O O . ASP A 1 92 ? 12.805 -0.221 -29.175 1.00 88.56 92 ASP A O 1
ATOM 725 N N . LEU A 1 93 ? 13.340 -0.728 -31.303 1.00 86.12 93 LEU A N 1
ATOM 726 C CA . LEU A 1 93 ? 14.600 0.016 -31.364 1.00 86.12 93 LEU A CA 1
ATOM 727 C C . LEU A 1 93 ? 14.447 1.368 -32.075 1.00 86.12 93 LEU A C 1
ATOM 729 O O . LEU A 1 93 ? 15.428 2.096 -32.220 1.00 86.12 93 LEU A O 1
ATOM 733 N N . GLY A 1 94 ? 13.230 1.749 -32.489 1.00 78.31 94 GLY A N 1
ATOM 734 C CA . GLY A 1 94 ? 12.992 2.973 -33.263 1.00 78.31 94 GLY A CA 1
ATOM 735 C C . GLY A 1 94 ? 13.406 4.263 -32.545 1.00 78.31 94 GLY A C 1
ATOM 736 O O . GLY A 1 94 ? 13.669 5.274 -33.195 1.00 78.31 94 GLY A O 1
ATOM 737 N N . VAL A 1 95 ? 13.507 4.224 -31.214 1.00 80.62 95 VAL A N 1
ATOM 738 C CA . VAL A 1 95 ? 13.905 5.356 -30.360 1.00 80.62 95 VAL A CA 1
ATOM 739 C C . VAL A 1 95 ? 15.431 5.456 -30.191 1.00 80.62 95 VAL A C 1
ATOM 741 O O . VAL A 1 95 ? 15.950 6.531 -29.893 1.00 80.62 95 VAL A O 1
ATOM 744 N N . LEU A 1 96 ? 16.176 4.369 -30.419 1.00 81.38 96 LEU A N 1
ATOM 745 C CA . LEU A 1 96 ? 17.625 4.302 -30.211 1.00 81.38 96 LEU A CA 1
ATOM 746 C C . LEU A 1 96 ? 18.382 4.774 -31.459 1.00 81.38 96 LEU A C 1
ATOM 748 O O . LEU A 1 96 ? 18.906 3.972 -32.224 1.00 81.38 96 LEU A O 1
ATOM 752 N N . ASN A 1 97 ? 18.455 6.090 -31.661 1.00 83.38 97 ASN A N 1
ATOM 753 C CA . ASN A 1 97 ? 19.231 6.697 -32.747 1.00 83.38 97 ASN A CA 1
ATOM 754 C C . ASN A 1 97 ? 20.308 7.619 -32.171 1.00 83.38 97 ASN A C 1
ATOM 756 O O . ASN A 1 97 ? 20.128 8.834 -32.086 1.00 83.38 97 ASN A O 1
ATOM 760 N N . TYR A 1 98 ? 21.428 7.036 -31.750 1.00 83.50 98 TYR A N 1
ATOM 761 C CA . TYR A 1 98 ? 22.576 7.805 -31.270 1.00 83.50 98 TYR A CA 1
ATOM 762 C C . TYR A 1 98 ? 23.526 8.151 -32.424 1.00 83.50 98 TYR A C 1
ATOM 764 O O . TYR A 1 98 ? 23.809 7.273 -33.244 1.00 83.50 98 TYR A O 1
ATOM 772 N N . PRO A 1 99 ? 24.030 9.397 -32.502 1.00 80.44 99 PRO A N 1
ATOM 773 C CA . PRO A 1 99 ? 25.083 9.758 -33.444 1.00 80.44 99 PRO A CA 1
ATOM 774 C C . PRO A 1 99 ? 26.432 9.157 -33.023 1.00 80.44 99 PRO A C 1
ATOM 776 O O . PRO A 1 99 ? 26.639 8.842 -31.850 1.00 80.44 99 PRO A O 1
ATOM 779 N N . ALA A 1 100 ? 27.367 9.054 -33.971 1.00 80.00 100 ALA A N 1
ATOM 780 C CA . ALA A 1 100 ? 28.749 8.685 -33.675 1.00 80.00 100 ALA A CA 1
ATOM 781 C C . ALA A 1 100 ? 29.357 9.681 -32.658 1.00 80.00 100 ALA A C 1
ATOM 783 O O . ALA A 1 100 ? 29.329 10.892 -32.909 1.00 80.00 100 ALA A O 1
ATOM 784 N N . PRO A 1 101 ? 29.877 9.214 -31.507 1.00 75.75 101 PRO A N 1
ATOM 785 C CA . PRO A 1 101 ? 30.491 10.087 -30.517 1.00 75.75 101 PRO A CA 1
ATOM 786 C C . PRO A 1 101 ? 31.740 10.761 -31.090 1.00 75.75 101 PRO A C 1
ATOM 788 O O . PRO A 1 101 ? 32.597 10.099 -31.670 1.00 75.75 101 PRO A O 1
ATOM 791 N N . SER A 1 102 ? 31.845 12.077 -30.905 1.00 71.19 102 SER A N 1
ATOM 792 C CA . SER A 1 102 ? 33.058 12.827 -31.235 1.00 71.19 102 SER A CA 1
ATOM 793 C C . SER A 1 102 ? 34.174 12.456 -30.260 1.00 71.19 102 SER A C 1
ATOM 795 O O . SER A 1 102 ? 33.969 12.508 -29.046 1.00 71.19 102 SER A O 1
ATOM 797 N N . ASP A 1 103 ? 35.359 12.148 -30.784 1.00 67.19 103 ASP A N 1
ATOM 798 C CA . ASP A 1 103 ? 36.575 11.986 -29.973 1.00 67.19 103 ASP A CA 1
ATOM 799 C C . ASP A 1 103 ? 37.148 13.343 -29.525 1.00 67.19 103 ASP A C 1
ATOM 801 O O . ASP A 1 103 ? 38.057 13.396 -28.700 1.00 67.19 103 ASP A O 1
ATOM 805 N N . ASP A 1 104 ? 36.576 14.439 -30.026 1.00 67.00 104 ASP A N 1
ATOM 806 C CA . ASP A 1 104 ? 37.013 15.804 -29.775 1.00 67.00 104 ASP A CA 1
ATOM 807 C C . ASP A 1 104 ? 36.036 16.531 -28.842 1.00 67.00 104 ASP A C 1
ATOM 809 O O . ASP A 1 104 ? 34.847 16.675 -29.153 1.00 67.00 104 ASP A O 1
ATOM 813 N N . LEU A 1 105 ? 36.547 17.047 -27.720 1.00 68.75 105 LEU A N 1
ATOM 814 C CA . LEU A 1 105 ? 35.854 17.985 -26.839 1.00 68.75 105 LEU A CA 1
ATOM 815 C C . LEU A 1 105 ? 36.265 19.418 -27.200 1.00 68.75 105 LEU A C 1
ATOM 817 O O . LEU A 1 105 ? 37.436 19.786 -27.109 1.00 68.75 105 LEU A O 1
ATOM 821 N N . TRP A 1 106 ? 35.290 20.237 -27.585 1.00 71.31 106 TRP A N 1
ATOM 822 C CA . TRP A 1 106 ? 35.515 21.612 -28.026 1.00 71.31 106 TRP A CA 1
ATOM 823 C C . TRP A 1 106 ? 35.304 22.570 -26.850 1.00 71.31 106 TRP A C 1
ATOM 825 O O . TRP A 1 106 ? 34.192 22.704 -26.339 1.00 71.31 106 TRP A O 1
ATOM 835 N N . ILE A 1 107 ? 36.363 23.254 -26.423 1.00 78.31 107 ILE A N 1
ATOM 836 C CA . ILE A 1 107 ? 36.320 24.284 -25.382 1.00 78.31 107 ILE A CA 1
ATOM 837 C C . ILE A 1 107 ? 36.449 25.652 -26.051 1.00 78.31 107 ILE A C 1
ATOM 839 O O . ILE A 1 107 ? 37.469 25.976 -26.658 1.00 78.31 107 ILE A O 1
ATOM 843 N N . GLN A 1 108 ? 35.416 26.487 -25.920 1.00 80.94 108 GLN A N 1
ATOM 844 C CA . GLN A 1 108 ? 35.444 27.868 -26.398 1.00 80.94 108 GLN A CA 1
ATOM 845 C C . GLN A 1 108 ? 35.633 28.837 -25.229 1.00 80.94 108 GLN A C 1
ATOM 847 O O . GLN A 1 108 ? 34.749 29.027 -24.390 1.00 80.94 108 GLN A O 1
ATOM 852 N N . HIS A 1 109 ? 36.780 29.512 -25.192 1.00 82.00 109 HIS A N 1
ATOM 853 C CA . HIS A 1 109 ? 37.053 30.542 -24.195 1.00 82.00 109 HIS A CA 1
ATOM 854 C C . HIS A 1 109 ? 36.324 31.840 -24.560 1.00 82.00 109 HIS A C 1
ATOM 856 O O . HIS A 1 109 ? 36.833 32.651 -25.330 1.00 82.00 109 HIS A O 1
ATOM 862 N N . LEU A 1 110 ? 35.157 32.088 -23.956 1.00 87.50 110 LEU A N 1
ATOM 863 C CA . LEU A 1 110 ? 34.304 33.257 -24.249 1.00 87.50 110 LEU A CA 1
ATOM 864 C C . LEU A 1 110 ? 35.009 34.618 -24.092 1.00 87.50 110 LEU A C 1
ATOM 866 O O . LEU A 1 110 ? 34.651 35.586 -24.753 1.00 87.50 110 LEU A O 1
ATOM 870 N N . ARG A 1 111 ? 36.026 34.700 -23.224 1.00 84.62 111 ARG A N 1
ATOM 871 C CA . ARG A 1 111 ? 36.797 35.931 -22.982 1.00 84.62 111 ARG A CA 1
ATOM 872 C C . ARG A 1 111 ? 37.812 36.239 -24.087 1.00 84.62 111 ARG A C 1
ATOM 874 O O . ARG A 1 111 ? 38.102 37.405 -24.329 1.00 84.62 111 ARG A O 1
ATOM 881 N N . THR A 1 112 ? 38.407 35.214 -24.696 1.00 84.25 112 THR A N 1
ATOM 882 C CA . THR A 1 112 ? 39.515 35.354 -25.663 1.00 84.25 112 THR A CA 1
ATOM 883 C C . THR A 1 112 ? 39.138 34.907 -27.071 1.00 84.25 112 THR A C 1
ATOM 885 O O . THR A 1 112 ? 39.925 35.090 -27.993 1.00 84.25 112 THR A O 1
ATOM 888 N N . ASN A 1 113 ? 37.944 34.336 -27.237 1.00 78.38 113 ASN A N 1
ATOM 889 C CA . ASN A 1 113 ? 37.457 33.713 -28.464 1.00 78.38 113 ASN A CA 1
ATOM 890 C C . ASN A 1 113 ? 38.400 32.631 -29.025 1.00 78.38 113 ASN A C 1
ATOM 892 O O . ASN A 1 113 ? 38.387 32.344 -30.219 1.00 78.38 113 ASN A O 1
ATOM 896 N N . GLN A 1 114 ? 39.226 32.036 -28.162 1.00 77.06 114 GLN A N 1
ATOM 897 C CA . GLN A 1 114 ? 40.088 30.917 -28.522 1.00 77.06 114 GLN A CA 1
ATOM 898 C C . GLN A 1 114 ? 39.311 29.609 -28.441 1.00 77.06 114 GLN A C 1
ATOM 900 O O . GLN A 1 114 ? 38.555 29.382 -27.492 1.00 77.06 114 GLN A O 1
ATOM 905 N N . LEU A 1 115 ? 39.526 28.772 -29.451 1.00 70.06 115 LEU A N 1
ATOM 906 C CA . LEU A 1 115 ? 38.995 27.426 -29.539 1.00 70.06 115 LEU A CA 1
ATOM 907 C C . LEU A 1 115 ? 40.110 26.440 -29.183 1.00 70.06 115 LEU A C 1
ATOM 909 O O . LEU A 1 115 ? 41.155 26.430 -29.832 1.00 70.06 115 LEU A O 1
ATOM 913 N N . GLU A 1 116 ? 39.881 25.629 -28.161 1.00 73.31 116 GLU A N 1
ATOM 914 C CA . GLU A 1 116 ? 40.745 24.521 -27.770 1.00 73.31 116 GLU A CA 1
ATOM 915 C C . GLU A 1 116 ? 40.007 23.210 -28.057 1.00 73.31 116 GLU A C 1
ATOM 917 O O . GLU A 1 116 ? 38.831 23.068 -27.721 1.00 73.31 116 GLU A O 1
ATOM 922 N N . VAL A 1 117 ? 40.682 22.268 -28.715 1.00 67.88 117 VAL A N 1
ATOM 923 C CA . VAL A 1 117 ? 40.138 20.938 -29.004 1.00 67.88 117 VAL A CA 1
ATOM 924 C C . VAL A 1 117 ? 40.932 19.927 -28.187 1.00 67.88 117 VAL A C 1
ATOM 926 O O . VAL A 1 117 ? 42.134 19.765 -28.398 1.00 67.88 117 VAL A O 1
ATOM 929 N N . LEU A 1 118 ? 40.269 19.278 -27.232 1.00 60.59 118 LEU A N 1
ATOM 930 C CA . LEU A 1 118 ? 40.847 18.211 -26.420 1.00 60.59 118 LEU A CA 1
ATOM 931 C C . LEU A 1 118 ? 40.418 16.857 -26.986 1.00 60.59 118 LEU A C 1
ATOM 933 O O . LEU A 1 118 ? 39.229 16.550 -26.998 1.00 60.59 118 LEU A O 1
ATOM 937 N N . GLY A 1 119 ? 41.380 16.033 -27.399 1.00 52.53 119 GLY A N 1
ATOM 938 C CA . GLY A 1 119 ? 41.114 14.636 -27.740 1.00 52.53 119 GLY A CA 1
ATOM 939 C C . GLY A 1 119 ? 40.815 13.821 -26.478 1.00 52.53 119 GLY A C 1
ATOM 940 O O . GLY A 1 119 ? 41.629 13.780 -25.550 1.00 52.53 119 GLY A O 1
ATOM 941 N N . VAL A 1 120 ? 39.656 13.168 -26.423 1.00 58.59 120 VAL A N 1
ATOM 942 C CA . VAL A 1 120 ? 39.282 12.250 -25.343 1.00 58.59 120 VAL A CA 1
ATOM 943 C C . VAL A 1 120 ? 40.049 10.944 -25.552 1.00 58.59 120 VAL A C 1
ATOM 945 O O . VAL A 1 120 ? 39.802 10.199 -26.494 1.00 58.59 120 VAL A O 1
ATOM 948 N N . GLY A 1 121 ? 41.025 10.664 -24.684 1.00 49.72 121 GLY A N 1
ATOM 949 C CA . GLY A 1 121 ? 41.785 9.414 -24.740 1.00 49.72 121 GLY A CA 1
ATOM 950 C C . GLY A 1 121 ? 40.903 8.174 -24.538 1.00 49.72 121 GLY A C 1
ATOM 951 O O . GLY A 1 121 ? 39.832 8.255 -23.937 1.00 49.72 121 GLY A O 1
ATOM 952 N N . ASN A 1 122 ? 41.391 7.012 -24.994 1.00 51.53 122 ASN A N 1
ATOM 953 C CA . ASN A 1 122 ? 40.771 5.685 -24.839 1.00 51.53 122 ASN A CA 1
ATOM 954 C C . ASN A 1 122 ? 40.694 5.234 -23.362 1.00 51.53 122 ASN A C 1
ATOM 956 O O . ASN A 1 122 ? 41.343 4.276 -22.950 1.00 51.53 122 ASN A O 1
ATOM 960 N N . GLY A 1 123 ? 39.924 5.946 -22.542 1.00 48.38 123 GLY A N 1
ATOM 961 C CA . GLY A 1 123 ? 39.671 5.633 -21.143 1.00 48.38 123 GLY A CA 1
ATOM 962 C C . GLY A 1 123 ? 38.387 4.827 -20.990 1.00 48.38 123 GLY A C 1
ATOM 963 O O . GLY A 1 123 ? 37.297 5.331 -21.250 1.00 48.38 123 GLY A O 1
ATOM 964 N N . GLY A 1 124 ? 38.517 3.574 -20.565 1.00 57.03 124 GLY A N 1
ATOM 965 C CA . GLY A 1 124 ? 37.403 2.696 -20.212 1.00 57.03 124 GLY A CA 1
ATOM 966 C C . GLY A 1 124 ? 37.808 1.228 -20.303 1.00 57.03 124 GLY A C 1
ATOM 967 O O . GLY A 1 124 ? 38.659 0.876 -21.117 1.00 57.03 124 GLY A O 1
ATOM 968 N N . ILE A 1 125 ? 37.207 0.377 -19.471 1.00 58.88 125 ILE A N 1
ATOM 969 C CA . ILE A 1 125 ? 37.347 -1.076 -19.608 1.00 58.88 125 ILE A CA 1
ATOM 970 C C . ILE A 1 125 ? 36.681 -1.463 -20.935 1.00 58.88 125 ILE A C 1
ATOM 972 O O . ILE A 1 125 ? 35.532 -1.099 -21.204 1.00 58.88 125 ILE A O 1
ATOM 976 N N . ALA A 1 126 ? 37.453 -2.098 -21.813 1.00 68.56 126 ALA A N 1
ATOM 977 C CA . ALA A 1 126 ? 36.938 -2.640 -23.057 1.00 68.56 126 ALA A CA 1
ATOM 978 C C . ALA A 1 126 ? 36.350 -4.019 -22.760 1.00 68.56 126 ALA A C 1
ATOM 980 O O . ALA A 1 126 ? 37.095 -4.920 -22.378 1.00 68.56 126 ALA A O 1
ATOM 981 N N . GLU A 1 127 ? 35.039 -4.171 -22.918 1.00 77.38 127 GLU A N 1
ATOM 982 C CA . GLU A 1 127 ? 34.409 -5.480 -22.789 1.00 77.38 127 GLU A CA 1
ATOM 983 C C . GLU A 1 127 ? 34.770 -6.352 -23.993 1.00 77.38 127 GLU A C 1
ATOM 985 O O . GLU A 1 127 ? 34.929 -5.869 -25.123 1.00 77.38 127 GLU A O 1
ATOM 990 N N . HIS A 1 128 ? 34.916 -7.656 -23.754 1.00 78.62 128 HIS A N 1
ATOM 991 C CA . HIS A 1 128 ? 35.265 -8.602 -24.811 1.00 78.62 128 HIS A CA 1
ATOM 992 C C . HIS A 1 128 ? 34.140 -8.735 -25.846 1.00 78.62 128 HIS A C 1
ATOM 994 O O . HIS A 1 128 ? 34.427 -8.777 -27.047 1.00 78.62 128 HIS A O 1
ATOM 1000 N N . ARG A 1 129 ? 32.875 -8.761 -25.404 1.00 86.50 129 ARG A N 1
ATOM 1001 C CA . ARG A 1 129 ? 31.696 -8.751 -26.280 1.00 86.50 129 ARG A CA 1
ATOM 1002 C C . ARG A 1 129 ? 30.976 -7.412 -26.186 1.00 86.50 129 ARG A C 1
ATOM 1004 O O . ARG A 1 129 ? 30.976 -6.766 -25.144 1.00 86.50 129 ARG A O 1
ATOM 1011 N N . MET A 1 130 ? 30.362 -6.979 -27.284 1.00 87.06 130 MET A N 1
ATOM 1012 C CA . MET A 1 130 ? 29.624 -5.709 -27.298 1.00 87.06 130 MET A CA 1
ATOM 1013 C C . MET A 1 130 ? 28.349 -5.791 -26.460 1.00 87.06 130 MET A C 1
ATOM 1015 O O . MET A 1 130 ? 27.936 -4.807 -25.855 1.00 87.06 130 MET A O 1
ATOM 1019 N N . GLU A 1 131 ? 27.753 -6.977 -26.411 1.00 91.12 131 GLU A N 1
ATOM 1020 C CA . GLU A 1 131 ? 26.565 -7.296 -25.637 1.00 91.12 131 GLU A CA 1
ATOM 1021 C C . GLU A 1 131 ? 26.807 -7.120 -24.132 1.00 91.12 131 GLU A C 1
ATOM 1023 O O . GLU A 1 131 ? 25.906 -6.673 -23.422 1.00 91.12 131 GLU A O 1
ATOM 1028 N N . ASP A 1 132 ? 28.030 -7.382 -23.656 1.00 90.00 132 ASP A N 1
ATOM 1029 C CA . ASP A 1 132 ? 28.383 -7.313 -22.233 1.00 90.00 132 ASP A CA 1
ATOM 1030 C C . ASP A 1 132 ? 28.210 -5.890 -21.666 1.00 90.00 132 ASP A C 1
ATOM 1032 O O . ASP A 1 132 ? 27.786 -5.742 -20.521 1.00 90.00 132 ASP A O 1
ATOM 1036 N N . TYR A 1 133 ? 28.403 -4.838 -22.479 1.00 87.12 133 TYR A N 1
ATOM 1037 C CA . TYR A 1 133 ? 28.136 -3.448 -22.068 1.00 87.12 133 TYR A CA 1
ATOM 1038 C C . TYR A 1 133 ? 26.689 -3.229 -21.608 1.00 87.12 133 TYR A C 1
ATOM 1040 O O . TYR A 1 133 ? 26.426 -2.427 -20.710 1.00 87.12 133 TYR A O 1
ATOM 1048 N N . ILE A 1 134 ? 25.743 -3.932 -22.233 1.00 89.00 134 ILE A N 1
ATOM 1049 C CA . ILE A 1 134 ? 24.318 -3.838 -21.915 1.00 89.00 134 ILE A CA 1
ATOM 1050 C C . ILE A 1 134 ? 23.975 -4.834 -20.809 1.00 89.00 134 ILE A C 1
ATOM 1052 O O . ILE A 1 134 ? 23.314 -4.459 -19.843 1.00 89.00 134 ILE A O 1
ATOM 1056 N N . VAL A 1 135 ? 24.441 -6.083 -20.930 1.00 90.38 135 VAL A N 1
ATOM 1057 C CA . VAL A 1 135 ? 24.123 -7.165 -19.988 1.00 90.38 135 VAL A CA 1
ATOM 1058 C C . VAL A 1 135 ? 24.580 -6.817 -18.572 1.00 90.38 135 VAL A C 1
ATOM 1060 O O . VAL A 1 135 ? 23.785 -6.968 -17.650 1.00 90.38 135 VAL A O 1
ATOM 1063 N N . VAL A 1 136 ? 25.781 -6.257 -18.386 1.00 88.75 136 VAL A N 1
ATOM 1064 C CA . VAL A 1 136 ? 26.259 -5.820 -17.058 1.00 88.75 136 VAL A CA 1
ATOM 1065 C C . VAL A 1 136 ? 25.292 -4.819 -16.419 1.00 88.75 136 VAL A C 1
ATOM 1067 O O . VAL A 1 136 ? 24.948 -4.956 -15.252 1.00 88.75 136 VAL A O 1
ATOM 1070 N N . CYS A 1 137 ? 24.784 -3.857 -17.194 1.00 86.56 137 CYS A N 1
ATOM 1071 C CA . CYS A 1 137 ? 23.816 -2.881 -16.693 1.00 86.56 137 CYS A CA 1
ATOM 1072 C C . CYS A 1 137 ? 22.410 -3.474 -16.481 1.00 86.56 137 CYS A C 1
ATOM 1074 O O . CYS A 1 137 ? 21.643 -2.925 -15.697 1.00 86.56 137 CYS A O 1
ATOM 1076 N N . LEU A 1 138 ? 22.041 -4.547 -17.190 1.00 88.50 138 LEU A N 1
ATOM 1077 C CA . LEU A 1 138 ? 20.761 -5.240 -17.001 1.00 88.50 138 LEU A CA 1
ATOM 1078 C C . LEU A 1 138 ? 20.760 -6.124 -15.749 1.00 88.50 138 LEU A C 1
ATOM 1080 O O . LEU A 1 138 ? 19.723 -6.258 -15.109 1.00 88.50 138 LEU A O 1
ATOM 1084 N N . VAL A 1 139 ? 21.907 -6.699 -15.385 1.00 88.19 139 VAL A N 1
ATOM 1085 C CA . VAL A 1 139 ? 22.063 -7.511 -14.165 1.00 88.19 139 VAL A CA 1
ATOM 1086 C C . VAL A 1 139 ? 22.024 -6.654 -12.894 1.00 88.19 139 VAL A C 1
ATOM 1088 O O . VAL A 1 139 ? 21.683 -7.159 -11.831 1.00 88.19 139 VAL A O 1
ATOM 1091 N N . ASP A 1 140 ? 22.293 -5.350 -12.996 1.00 87.69 140 ASP A N 1
ATOM 1092 C CA . ASP A 1 140 ? 22.152 -4.407 -11.876 1.00 87.69 140 ASP A CA 1
ATOM 1093 C C . ASP A 1 140 ? 20.685 -4.195 -11.428 1.00 87.69 140 ASP A C 1
ATOM 1095 O O . ASP A 1 140 ? 20.450 -3.556 -10.400 1.00 87.69 140 ASP A O 1
ATOM 1099 N N . PHE A 1 141 ? 19.686 -4.679 -12.178 1.00 83.31 141 PHE A N 1
ATOM 1100 C CA . PHE A 1 141 ? 18.277 -4.588 -11.785 1.00 83.31 141 PHE A CA 1
ATOM 1101 C C . PHE A 1 141 ? 17.870 -5.765 -10.888 1.00 83.31 141 PHE A C 1
ATOM 1103 O O . PHE A 1 141 ? 18.032 -6.926 -11.257 1.00 83.31 141 PHE A O 1
ATOM 1110 N N . ASP A 1 142 ? 17.260 -5.460 -9.737 1.00 80.75 142 ASP A N 1
ATOM 1111 C CA . ASP A 1 142 ? 16.893 -6.443 -8.699 1.00 80.75 142 ASP A CA 1
ATOM 1112 C C . ASP A 1 142 ? 15.953 -7.567 -9.180 1.00 80.75 142 ASP A C 1
ATOM 1114 O O . ASP A 1 142 ? 15.840 -8.612 -8.539 1.00 80.75 142 ASP A O 1
ATOM 1118 N N . ASP A 1 143 ? 15.236 -7.355 -10.281 1.00 79.94 143 ASP A N 1
ATOM 1119 C CA . ASP A 1 143 ? 14.266 -8.287 -10.852 1.00 79.94 143 ASP A CA 1
ATOM 1120 C C . ASP A 1 143 ? 14.797 -9.084 -12.056 1.00 79.94 143 ASP A C 1
ATOM 1122 O O . ASP A 1 143 ? 14.034 -9.813 -12.696 1.00 79.94 143 ASP A O 1
ATOM 1126 N N . VAL A 1 144 ? 16.098 -8.982 -12.352 1.00 83.00 144 VAL A N 1
ATOM 1127 C CA . VAL A 1 144 ? 16.770 -9.716 -13.429 1.00 83.00 144 VAL A CA 1
ATOM 1128 C C . VAL A 1 144 ? 17.728 -10.755 -12.843 1.00 83.00 144 VAL A C 1
ATOM 1130 O O . VAL A 1 144 ? 18.810 -10.441 -12.356 1.00 83.00 144 VAL A O 1
ATOM 1133 N N . ALA A 1 145 ? 17.358 -12.033 -12.946 1.00 83.38 145 ALA A N 1
ATOM 1134 C CA . ALA A 1 145 ? 18.233 -13.148 -12.592 1.00 83.38 145 ALA A CA 1
ATOM 1135 C C . ALA A 1 145 ? 19.110 -13.547 -13.791 1.00 83.38 145 ALA A C 1
ATOM 1137 O O . ALA A 1 145 ? 18.620 -14.136 -14.756 1.00 83.38 145 ALA A O 1
ATOM 1138 N N . TYR A 1 146 ? 20.411 -13.239 -13.734 1.00 84.50 146 TYR A N 1
ATOM 1139 C CA . TYR A 1 146 ? 21.354 -13.582 -14.807 1.00 84.50 146 TYR A CA 1
ATOM 1140 C C . TYR A 1 146 ? 21.401 -15.091 -15.081 1.00 84.50 146 TYR A C 1
ATOM 1142 O O . TYR A 1 146 ? 21.289 -15.509 -16.231 1.00 84.50 146 TYR A O 1
ATOM 1150 N N . ASP A 1 147 ? 21.506 -15.900 -14.025 1.00 81.69 147 ASP A N 1
ATOM 1151 C CA . ASP A 1 147 ? 21.661 -17.354 -14.139 1.00 81.69 147 ASP A CA 1
ATOM 1152 C C . ASP A 1 147 ? 20.463 -18.024 -14.833 1.00 81.69 147 ASP A C 1
ATOM 1154 O O . ASP A 1 147 ? 20.642 -18.974 -15.594 1.00 81.69 147 ASP A O 1
ATOM 1158 N N . ASP A 1 148 ? 19.254 -17.492 -14.631 1.00 80.56 148 ASP A N 1
ATOM 1159 C CA . ASP A 1 148 ? 18.020 -18.042 -15.201 1.00 80.56 148 ASP A CA 1
ATOM 1160 C C . ASP A 1 148 ? 17.698 -17.488 -16.599 1.00 80.56 148 ASP A C 1
ATOM 1162 O O . ASP A 1 148 ? 16.892 -18.070 -17.334 1.00 80.56 148 ASP A O 1
ATOM 1166 N N . HIS A 1 149 ? 18.262 -16.333 -16.971 1.00 81.62 149 HIS A N 1
ATOM 1167 C CA . HIS A 1 149 ? 17.836 -15.567 -18.150 1.00 81.62 149 HIS A CA 1
ATOM 1168 C C . HIS A 1 149 ? 18.976 -15.142 -19.083 1.00 81.62 149 HIS A C 1
ATOM 1170 O O . HIS A 1 149 ? 18.734 -14.345 -19.991 1.00 81.62 149 HIS A O 1
ATOM 1176 N N . ALA A 1 150 ? 20.188 -15.680 -18.921 1.00 87.62 150 ALA A N 1
ATOM 1177 C CA . ALA A 1 150 ? 21.355 -15.320 -19.730 1.00 87.62 150 ALA A CA 1
ATOM 1178 C C . ALA A 1 150 ? 21.066 -15.342 -21.243 1.00 87.62 150 ALA A C 1
ATOM 1180 O O . ALA A 1 150 ? 21.336 -14.357 -21.929 1.00 87.62 150 ALA A O 1
ATOM 1181 N N . ASP A 1 151 ? 20.443 -16.407 -21.754 1.00 89.56 151 ASP A N 1
ATOM 1182 C CA . ASP A 1 151 ? 20.129 -16.537 -23.185 1.00 89.56 151 ASP A CA 1
ATOM 1183 C C . ASP A 1 151 ? 19.233 -15.396 -23.696 1.00 89.56 151 ASP A C 1
ATOM 1185 O O . ASP A 1 151 ? 19.470 -14.848 -24.772 1.00 89.56 151 ASP A O 1
ATOM 1189 N N . LEU A 1 152 ? 18.228 -14.998 -22.907 1.00 89.94 152 LEU A N 1
ATOM 1190 C CA . LEU A 1 152 ? 17.338 -13.890 -23.252 1.00 89.94 152 LEU A CA 1
ATOM 1191 C C . LEU A 1 152 ? 18.072 -12.547 -23.192 1.00 89.94 152 LEU A C 1
ATOM 1193 O O . LEU A 1 152 ? 17.919 -11.730 -24.096 1.00 89.94 152 LEU A O 1
ATOM 1197 N N . LEU A 1 153 ? 18.873 -12.315 -22.148 1.00 91.75 153 LEU A N 1
ATOM 1198 C CA . LEU A 1 153 ? 19.633 -11.073 -21.993 1.00 91.75 153 LEU A CA 1
ATOM 1199 C C . LEU A 1 153 ? 20.605 -10.868 -23.159 1.00 91.75 153 LEU A C 1
ATOM 1201 O O . LEU A 1 153 ? 20.683 -9.767 -23.707 1.00 91.75 153 LEU A O 1
ATOM 1205 N N . TYR A 1 154 ? 21.294 -11.931 -23.579 1.00 93.19 154 TYR A N 1
ATOM 1206 C CA . TYR A 1 154 ? 22.197 -11.885 -24.726 1.00 93.19 154 TYR A CA 1
ATOM 1207 C C . TYR A 1 154 ? 21.458 -11.753 -26.062 1.00 93.19 154 TYR A C 1
ATOM 1209 O O . TYR A 1 154 ? 21.954 -11.048 -26.942 1.00 93.19 154 TYR A O 1
ATOM 1217 N N . ASP A 1 155 ? 20.271 -12.348 -26.229 1.00 93.38 155 ASP A N 1
ATOM 1218 C CA . ASP A 1 155 ? 19.462 -12.113 -27.432 1.00 93.38 155 ASP A CA 1
ATOM 1219 C C . ASP A 1 155 ? 19.020 -10.644 -27.537 1.00 93.38 155 ASP A C 1
ATOM 1221 O O . ASP A 1 155 ? 19.228 -10.009 -28.575 1.00 93.38 155 ASP A O 1
ATOM 1225 N N . LEU A 1 156 ? 18.498 -10.068 -26.448 1.00 92.94 156 LEU A N 1
ATOM 1226 C CA . LEU A 1 156 ? 18.073 -8.666 -26.388 1.00 92.94 156 LEU A CA 1
ATOM 1227 C C . LEU A 1 156 ? 19.250 -7.708 -26.621 1.00 92.94 156 LEU A C 1
ATOM 1229 O O . LEU A 1 156 ? 19.160 -6.803 -27.453 1.00 92.94 156 LEU A O 1
ATOM 1233 N N . ALA A 1 157 ? 20.383 -7.930 -25.952 1.00 93.06 157 ALA A N 1
ATOM 1234 C CA . ALA A 1 157 ? 21.594 -7.142 -26.174 1.00 93.06 157 ALA A CA 1
ATOM 1235 C C . ALA A 1 157 ? 22.089 -7.268 -27.628 1.00 93.06 157 ALA A C 1
ATOM 1237 O O . ALA A 1 157 ? 22.431 -6.265 -28.256 1.00 93.06 157 ALA A O 1
ATOM 1238 N N . GLY A 1 158 ? 22.040 -8.469 -28.210 1.00 92.88 158 GLY A N 1
ATOM 1239 C CA . GLY A 1 158 ? 22.399 -8.708 -29.607 1.00 92.88 158 GLY A CA 1
ATOM 1240 C C . GLY A 1 158 ? 21.460 -8.024 -30.608 1.00 92.88 158 GLY A C 1
ATOM 1241 O O . GLY A 1 158 ? 21.893 -7.608 -31.684 1.00 92.88 158 GLY A O 1
ATOM 1242 N N . GLN A 1 159 ? 20.169 -7.866 -30.293 1.00 93.50 159 GLN A N 1
ATOM 1243 C CA . GLN A 1 159 ? 19.245 -7.055 -31.101 1.00 93.50 159 GLN A CA 1
ATOM 1244 C C . GLN A 1 159 ? 19.680 -5.577 -31.126 1.00 93.50 159 GLN A C 1
ATOM 1246 O O . GLN A 1 159 ? 19.752 -4.987 -32.204 1.00 93.50 159 GLN A O 1
ATOM 1251 N N . VAL A 1 160 ? 20.065 -5.010 -29.977 1.00 91.88 160 VAL A N 1
ATOM 1252 C CA . VAL A 1 160 ? 20.566 -3.625 -29.883 1.00 91.88 160 VAL A CA 1
ATOM 1253 C C . VAL A 1 160 ? 21.879 -3.440 -30.652 1.00 91.88 160 VAL A C 1
ATOM 1255 O O . VAL A 1 160 ? 22.015 -2.491 -31.425 1.00 91.88 160 VAL A O 1
ATOM 1258 N N . VAL A 1 161 ? 22.839 -4.356 -30.487 1.00 91.94 161 VAL A N 1
ATOM 1259 C CA . VAL A 1 161 ? 24.132 -4.299 -31.191 1.00 91.94 161 VAL A CA 1
ATOM 1260 C C . VAL A 1 161 ? 23.930 -4.356 -32.709 1.00 91.94 161 VAL A C 1
ATOM 1262 O O . VAL A 1 161 ? 24.498 -3.542 -33.436 1.00 91.94 161 VAL A O 1
ATOM 1265 N N . ARG A 1 162 ? 23.074 -5.264 -33.200 1.00 93.00 162 ARG A N 1
ATOM 1266 C CA . ARG A 1 162 ? 22.745 -5.369 -34.635 1.00 93.00 162 ARG A CA 1
ATOM 1267 C C . ARG A 1 162 ? 22.115 -4.095 -35.190 1.00 93.00 162 ARG A C 1
ATOM 1269 O O . ARG A 1 162 ? 22.400 -3.740 -36.330 1.00 93.00 162 ARG A O 1
ATOM 1276 N N . HIS A 1 163 ? 21.286 -3.413 -34.404 1.00 91.38 163 HIS A N 1
ATOM 1277 C CA . HIS A 1 163 ? 20.688 -2.138 -34.802 1.00 91.38 163 HIS A CA 1
ATOM 1278 C C . HIS A 1 163 ? 21.743 -1.047 -34.983 1.00 91.38 163 HIS A C 1
ATOM 1280 O O . HIS A 1 163 ? 21.774 -0.418 -36.037 1.00 91.38 163 HIS A O 1
ATOM 1286 N N . PHE A 1 164 ? 22.667 -0.885 -34.030 1.00 89.94 164 PHE A N 1
ATOM 1287 C CA . PHE A 1 164 ? 23.746 0.101 -34.158 1.00 89.94 164 PHE A CA 1
ATOM 1288 C C . PHE A 1 164 ? 24.712 -0.213 -35.302 1.00 89.94 164 PHE A C 1
ATOM 1290 O O . PHE A 1 164 ? 25.024 0.677 -36.091 1.00 89.94 164 PHE A O 1
ATOM 1297 N N . LEU A 1 165 ? 25.097 -1.479 -35.478 1.00 90.44 165 LEU A N 1
ATOM 1298 C CA . LEU A 1 165 ? 25.928 -1.907 -36.611 1.00 90.44 165 LEU A CA 1
ATOM 1299 C C . LEU A 1 165 ? 25.234 -1.734 -37.972 1.00 90.44 165 LEU A C 1
ATOM 1301 O O . LEU A 1 165 ? 25.898 -1.729 -39.007 1.00 90.44 165 LEU A O 1
ATOM 1305 N N . GLY A 1 166 ? 23.907 -1.586 -37.992 1.00 89.38 166 GLY A N 1
ATOM 1306 C CA . GLY A 1 166 ? 23.153 -1.291 -39.206 1.00 89.38 166 GLY A CA 1
ATOM 1307 C C . GLY A 1 166 ? 23.428 0.105 -39.772 1.00 89.38 166 GLY A C 1
ATOM 1308 O O . GLY A 1 166 ? 23.231 0.314 -40.969 1.00 89.38 166 GLY A O 1
ATOM 1309 N N . TYR A 1 167 ? 23.884 1.052 -38.942 1.00 88.50 167 TYR A N 1
ATOM 1310 C CA . TYR A 1 167 ? 24.081 2.444 -39.358 1.00 88.50 167 TYR A CA 1
ATOM 1311 C C . TYR A 1 167 ? 25.379 3.107 -38.855 1.00 88.50 167 TYR A C 1
ATOM 1313 O O . TYR A 1 167 ? 25.704 4.201 -39.319 1.00 88.50 167 TYR A O 1
ATOM 1321 N N . LEU A 1 168 ? 26.142 2.465 -37.962 1.00 88.75 168 LEU A N 1
ATOM 1322 C CA . LEU A 1 168 ? 27.442 2.930 -37.463 1.00 88.75 168 LEU A CA 1
ATOM 1323 C C . LEU A 1 168 ? 28.560 1.910 -37.740 1.00 88.75 168 LEU A C 1
ATOM 1325 O O . LEU A 1 168 ? 28.312 0.703 -37.731 1.00 88.75 168 LEU A O 1
ATOM 1329 N N . PRO A 1 169 ? 29.813 2.370 -37.918 1.00 89.25 169 PRO A N 1
ATOM 1330 C CA . PRO A 1 169 ? 30.991 1.507 -37.884 1.00 89.25 169 PRO A CA 1
ATOM 1331 C C . PRO A 1 169 ? 31.144 0.767 -36.547 1.00 89.25 169 PRO A C 1
ATOM 1333 O O . PRO A 1 169 ? 30.605 1.182 -35.517 1.00 89.25 169 PRO A O 1
ATOM 1336 N N . GLU A 1 170 ? 31.936 -0.308 -36.546 1.00 86.12 170 GLU A N 1
ATOM 1337 C CA . GLU A 1 170 ? 32.155 -1.133 -35.351 1.00 86.12 170 GLU A CA 1
ATOM 1338 C C . GLU A 1 170 ? 32.746 -0.328 -34.180 1.00 86.12 170 GLU A C 1
ATOM 1340 O O . GLU A 1 170 ? 32.251 -0.403 -33.052 1.00 86.12 170 GLU A O 1
ATOM 1345 N N . ASP A 1 171 ? 33.769 0.484 -34.452 1.00 84.56 171 ASP A N 1
ATOM 1346 C CA . ASP A 1 171 ? 34.451 1.282 -33.430 1.00 84.56 171 ASP A CA 1
ATOM 1347 C C . ASP A 1 171 ? 33.519 2.324 -32.798 1.00 84.56 171 ASP A C 1
ATOM 1349 O O . ASP A 1 171 ? 33.483 2.476 -31.574 1.00 84.56 171 ASP A O 1
ATOM 1353 N N . ASP A 1 172 ? 32.702 2.996 -33.612 1.00 85.44 172 ASP A N 1
ATOM 1354 C CA . ASP A 1 172 ? 31.739 3.989 -33.133 1.00 85.44 172 ASP A CA 1
ATOM 1355 C C . ASP A 1 172 ? 30.587 3.333 -32.369 1.00 85.44 172 ASP A C 1
ATOM 1357 O O . ASP A 1 172 ? 30.144 3.860 -31.348 1.00 85.44 172 ASP A O 1
ATOM 1361 N N . THR A 1 173 ? 30.157 2.141 -32.792 1.00 87.19 173 THR A N 1
ATOM 1362 C CA . THR A 1 173 ? 29.160 1.343 -32.068 1.00 87.19 173 THR A CA 1
ATOM 1363 C C . THR A 1 173 ? 29.641 1.028 -30.654 1.00 87.19 173 THR A C 1
ATOM 1365 O O . THR A 1 173 ? 28.910 1.256 -29.688 1.00 87.19 173 THR A O 1
ATOM 1368 N N . ARG A 1 174 ? 30.897 0.590 -30.492 1.00 85.94 174 ARG A N 1
ATOM 1369 C CA . ARG A 1 174 ? 31.484 0.342 -29.163 1.00 85.94 174 ARG A CA 1
ATOM 1370 C C . ARG A 1 174 ? 31.503 1.606 -28.302 1.00 85.94 174 ARG A C 1
ATOM 1372 O O . ARG A 1 174 ? 31.217 1.531 -27.107 1.00 85.94 174 ARG A O 1
ATOM 1379 N N . LYS A 1 175 ? 31.799 2.772 -28.886 1.00 84.31 175 LYS A N 1
ATOM 1380 C CA . LYS A 1 175 ? 31.775 4.055 -28.164 1.00 84.31 175 LYS A CA 1
ATOM 1381 C C . LYS A 1 175 ? 30.363 4.429 -27.708 1.00 84.31 175 LYS A C 1
ATOM 1383 O O . LYS A 1 175 ? 30.206 4.817 -26.551 1.00 84.31 175 LYS A O 1
ATOM 1388 N N . VAL A 1 176 ? 29.355 4.286 -28.576 1.00 86.19 176 VAL A N 1
ATOM 1389 C CA . VAL A 1 176 ? 27.941 4.543 -28.239 1.00 86.19 176 VAL A CA 1
ATOM 1390 C C . VAL A 1 176 ? 27.488 3.632 -27.107 1.00 86.19 176 VAL A C 1
ATOM 1392 O O . VAL A 1 176 ? 26.956 4.124 -26.113 1.00 86.19 176 VAL A O 1
ATOM 1395 N N . LEU A 1 177 ? 27.745 2.326 -27.229 1.00 86.56 177 LEU A N 1
ATOM 1396 C CA . LEU A 1 177 ? 27.382 1.342 -26.212 1.00 86.56 177 LEU A CA 1
ATOM 1397 C C . LEU A 1 177 ? 28.022 1.683 -24.868 1.00 86.56 177 LEU A C 1
ATOM 1399 O O . LEU A 1 177 ? 27.321 1.740 -23.866 1.00 86.56 177 LEU A O 1
ATOM 1403 N N . ARG A 1 178 ? 29.316 2.017 -24.847 1.00 83.81 178 ARG A N 1
ATOM 1404 C CA . ARG A 1 178 ? 30.024 2.405 -23.620 1.00 83.81 178 ARG A CA 1
ATOM 1405 C C . ARG A 1 178 ? 29.483 3.698 -22.999 1.00 83.81 178 ARG A C 1
ATOM 1407 O O . ARG A 1 178 ? 29.385 3.795 -21.779 1.00 83.81 178 ARG A O 1
ATOM 1414 N N . LEU A 1 179 ? 29.158 4.701 -23.816 1.00 83.44 179 LEU A N 1
ATOM 1415 C CA . LEU A 1 179 ? 28.698 6.010 -23.342 1.00 83.44 179 LEU A CA 1
ATOM 1416 C C . LEU A 1 179 ? 27.259 5.956 -22.810 1.00 83.44 179 LEU A C 1
ATOM 1418 O O . LEU A 1 179 ? 26.965 6.521 -21.757 1.00 83.44 179 LEU A O 1
ATOM 1422 N N . HIS A 1 180 ? 26.379 5.247 -23.518 1.00 85.69 180 HIS A N 1
ATOM 1423 C CA . HIS A 1 180 ? 24.940 5.213 -23.255 1.00 85.69 180 HIS A CA 1
ATOM 1424 C C . HIS A 1 180 ? 24.458 3.894 -22.632 1.00 85.69 180 HIS A C 1
ATOM 1426 O O . HIS A 1 180 ? 23.250 3.687 -22.529 1.00 85.69 180 HIS A O 1
ATOM 1432 N N . GLN A 1 181 ? 25.360 3.025 -22.150 1.00 85.44 181 GLN A N 1
ATOM 1433 C CA . GLN A 1 181 ? 25.035 1.698 -21.589 1.00 85.44 181 GLN A CA 1
ATOM 1434 C C . GLN A 1 181 ? 23.857 1.714 -20.603 1.00 85.44 181 GLN A C 1
ATOM 1436 O O . GLN A 1 181 ? 22.952 0.890 -20.696 1.00 85.44 181 GLN A O 1
ATOM 1441 N N . ARG A 1 182 ? 23.808 2.707 -19.704 1.00 85.44 182 ARG A N 1
ATOM 1442 C CA . ARG A 1 182 ? 22.739 2.837 -18.700 1.00 85.44 182 ARG A CA 1
ATOM 1443 C C . ARG A 1 182 ? 21.394 3.228 -19.303 1.00 85.44 182 ARG A C 1
ATOM 1445 O O . ARG A 1 182 ? 20.359 2.772 -18.830 1.00 85.44 182 ARG A O 1
ATOM 1452 N N . GLU A 1 183 ? 21.392 4.110 -20.297 1.00 86.19 183 GLU A N 1
ATOM 1453 C CA . GLU A 1 183 ? 20.163 4.565 -20.959 1.00 86.19 183 GLU A CA 1
ATOM 1454 C C . GLU A 1 183 ? 19.579 3.448 -21.820 1.00 86.19 183 GLU A C 1
ATOM 1456 O O . GLU A 1 183 ? 18.385 3.164 -21.742 1.00 86.19 183 GLU A O 1
ATOM 1461 N N . ILE A 1 184 ? 20.451 2.763 -22.561 1.00 89.50 184 ILE A N 1
ATOM 1462 C CA . ILE A 1 184 ? 20.109 1.599 -23.373 1.00 89.50 184 ILE A CA 1
ATOM 1463 C C . ILE A 1 184 ? 19.538 0.488 -22.484 1.00 89.50 184 ILE A C 1
ATOM 1465 O O . ILE A 1 184 ? 18.441 0.003 -22.750 1.00 89.50 184 ILE A O 1
ATOM 1469 N N . ALA A 1 185 ? 20.223 0.134 -21.390 1.00 90.25 185 ALA A N 1
ATOM 1470 C CA . ALA A 1 185 ? 19.755 -0.898 -20.466 1.00 90.25 185 ALA A CA 1
ATOM 1471 C C . ALA A 1 185 ? 18.404 -0.546 -19.826 1.00 90.25 185 ALA A C 1
ATOM 1473 O O . ALA A 1 185 ? 17.538 -1.409 -19.735 1.00 90.25 185 ALA A O 1
ATOM 1474 N N . ARG A 1 186 ? 18.168 0.720 -19.451 1.00 88.88 186 ARG A N 1
ATOM 1475 C CA . ARG A 1 186 ? 16.855 1.166 -18.943 1.00 88.88 186 ARG A CA 1
ATOM 1476 C C . ARG A 1 186 ? 15.738 1.000 -19.967 1.00 88.88 186 ARG A C 1
ATOM 1478 O O . ARG A 1 186 ? 14.640 0.608 -19.591 1.00 88.88 186 ARG A O 1
ATOM 1485 N N . LEU A 1 187 ? 15.997 1.310 -21.236 1.00 89.88 187 LEU A N 1
ATOM 1486 C CA . LEU A 1 187 ? 14.999 1.163 -22.296 1.00 89.88 187 LEU A CA 1
ATOM 1487 C C . LEU A 1 187 ? 14.684 -0.314 -22.558 1.00 89.88 187 LEU A C 1
ATOM 1489 O O . LEU A 1 187 ? 13.515 -0.678 -22.660 1.00 89.88 187 LEU A O 1
ATOM 1493 N N . VAL A 1 188 ? 15.714 -1.162 -22.609 1.00 90.56 188 VAL A N 1
ATOM 1494 C CA . VAL A 1 188 ? 15.549 -2.617 -22.742 1.00 90.56 188 VAL A CA 1
ATOM 1495 C C . VAL A 1 188 ? 14.776 -3.180 -21.547 1.00 90.56 188 VAL A C 1
ATOM 1497 O O . VAL A 1 188 ? 13.790 -3.887 -21.744 1.00 90.56 188 VAL A O 1
ATOM 1500 N N . HIS A 1 189 ? 15.152 -2.808 -20.319 1.00 90.50 189 HIS A N 1
ATOM 1501 C CA . HIS A 1 189 ? 14.470 -3.233 -19.091 1.00 90.50 189 HIS A CA 1
ATOM 1502 C C . HIS A 1 189 ? 12.998 -2.807 -19.070 1.00 90.50 189 HIS A C 1
ATOM 1504 O O . HIS A 1 189 ? 12.134 -3.626 -18.764 1.00 90.50 189 HIS A O 1
ATOM 1510 N N . ALA A 1 190 ? 12.686 -1.576 -19.488 1.00 87.88 190 ALA A N 1
ATOM 1511 C CA . ALA A 1 190 ? 11.306 -1.103 -19.583 1.00 87.88 190 ALA A CA 1
ATOM 1512 C C . ALA A 1 190 ? 10.447 -1.989 -20.504 1.00 87.88 190 ALA A C 1
ATOM 1514 O O . ALA A 1 190 ? 9.322 -2.326 -20.147 1.00 87.88 190 ALA A O 1
ATOM 1515 N N . GLN A 1 191 ? 10.985 -2.430 -21.645 1.00 89.25 191 GLN A N 1
ATOM 1516 C CA . GLN A 1 191 ? 10.270 -3.346 -22.543 1.00 89.25 191 GLN A CA 1
ATOM 1517 C C . GLN A 1 191 ? 10.230 -4.791 -22.014 1.00 89.25 191 GLN A C 1
ATOM 1519 O O . GLN A 1 191 ? 9.246 -5.501 -22.236 1.00 89.25 191 GLN A O 1
ATOM 1524 N N . MET A 1 192 ? 11.257 -5.233 -21.276 1.00 89.44 192 MET A N 1
ATOM 1525 C CA . MET A 1 192 ? 11.241 -6.532 -20.588 1.00 89.44 192 MET A CA 1
ATOM 1526 C C . MET A 1 192 ? 10.085 -6.607 -19.586 1.00 89.44 192 MET A C 1
ATOM 1528 O O . MET A 1 192 ? 9.389 -7.621 -19.536 1.00 89.44 192 MET A O 1
ATOM 1532 N N . GLN A 1 193 ? 9.819 -5.527 -18.844 1.00 84.38 193 GLN A N 1
ATOM 1533 C CA . GLN A 1 193 ? 8.720 -5.477 -17.875 1.00 84.38 193 GLN A CA 1
ATOM 1534 C C . GLN A 1 193 ? 7.346 -5.759 -18.489 1.00 84.38 193 GLN A C 1
ATOM 1536 O O . GLN A 1 193 ? 6.516 -6.419 -17.863 1.00 84.38 193 GLN A O 1
ATOM 1541 N N . GLU A 1 194 ? 7.111 -5.322 -19.725 1.00 84.62 194 GLU A N 1
ATOM 1542 C CA . GLU A 1 194 ? 5.854 -5.580 -20.441 1.00 84.62 194 GLU A CA 1
ATOM 1543 C C . GLU A 1 194 ? 5.655 -7.070 -20.767 1.00 84.62 194 GLU A C 1
ATOM 1545 O O . GLU A 1 194 ? 4.525 -7.542 -20.903 1.00 84.62 194 GLU A O 1
ATOM 1550 N N . HIS A 1 195 ? 6.750 -7.831 -20.833 1.00 85.12 195 HIS A N 1
ATOM 1551 C CA . HIS A 1 195 ? 6.782 -9.254 -21.177 1.00 85.12 195 HIS A CA 1
ATOM 1552 C C . HIS A 1 195 ? 7.038 -10.163 -19.966 1.00 85.12 195 HIS A C 1
ATOM 1554 O O . HIS A 1 195 ? 7.288 -11.367 -20.122 1.00 85.12 195 HIS A O 1
ATOM 1560 N N . ARG A 1 196 ? 6.957 -9.610 -18.750 1.00 83.06 196 ARG A N 1
ATOM 1561 C CA . ARG A 1 196 ? 7.120 -10.353 -17.501 1.00 83.06 196 ARG A CA 1
ATOM 1562 C C . ARG A 1 196 ? 5.945 -11.301 -17.262 1.00 83.06 196 ARG A C 1
ATOM 1564 O O . ARG A 1 196 ? 4.777 -10.953 -17.447 1.00 83.06 196 ARG A O 1
ATOM 1571 N N . TRP A 1 197 ? 6.248 -12.505 -16.795 1.00 81.38 197 TRP A N 1
ATOM 1572 C CA . TRP A 1 197 ? 5.267 -13.476 -16.328 1.00 81.38 197 TRP A CA 1
ATOM 1573 C C . TRP A 1 197 ? 5.581 -13.914 -14.898 1.00 81.38 197 TRP A C 1
ATOM 1575 O O . TRP A 1 197 ? 6.716 -13.846 -14.432 1.00 81.38 197 TRP A O 1
ATOM 1585 N N . GLU A 1 198 ? 4.542 -14.354 -14.202 1.00 71.81 198 GLU A N 1
ATOM 1586 C CA . GLU A 1 198 ? 4.614 -14.882 -12.845 1.00 71.81 198 GLU A CA 1
ATOM 1587 C C . GLU A 1 198 ? 3.657 -16.074 -12.777 1.00 71.81 198 GLU A C 1
ATOM 1589 O O . GLU A 1 198 ? 2.506 -15.971 -13.216 1.00 71.81 198 GLU A O 1
ATOM 1594 N N . GLU A 1 199 ? 4.142 -17.220 -12.304 1.00 66.62 199 GLU A N 1
ATOM 1595 C CA . GLU A 1 199 ? 3.300 -18.386 -12.052 1.00 66.62 199 GLU A CA 1
ATOM 1596 C C . GLU A 1 199 ? 2.378 -18.096 -10.863 1.00 66.62 199 GLU A C 1
ATOM 1598 O O . GLU A 1 199 ? 2.806 -17.630 -9.808 1.00 66.62 199 GLU A O 1
ATOM 1603 N N . ALA A 1 200 ? 1.082 -18.355 -11.041 1.00 53.69 200 ALA A N 1
ATOM 1604 C CA . ALA A 1 200 ? 0.092 -18.129 -10.000 1.00 53.69 200 ALA A CA 1
ATOM 1605 C C . ALA A 1 200 ? 0.265 -19.169 -8.886 1.00 53.69 200 ALA A C 1
ATOM 1607 O O . ALA A 1 200 ? -0.243 -20.285 -8.983 1.00 53.69 200 ALA A O 1
ATOM 1608 N N . VAL A 1 201 ? 0.976 -18.801 -7.822 1.00 53.72 201 VAL A N 1
ATOM 1609 C CA . VAL A 1 201 ? 1.110 -19.652 -6.638 1.00 53.72 201 VAL A CA 1
ATOM 1610 C C . VAL A 1 201 ? -0.211 -19.662 -5.863 1.00 53.72 201 VAL A C 1
ATOM 1612 O O . VAL A 1 201 ? -0.888 -18.637 -5.727 1.00 53.72 201 VAL A O 1
ATOM 1615 N N . GLU A 1 202 ? -0.612 -20.822 -5.342 1.00 49.34 202 GLU A N 1
ATOM 1616 C CA . GLU A 1 202 ? -1.706 -20.890 -4.374 1.00 49.34 202 GLU A CA 1
ATOM 1617 C C . GLU A 1 202 ? -1.297 -20.120 -3.118 1.00 49.34 202 GLU A C 1
ATOM 1619 O O . GLU A 1 202 ? -0.248 -20.370 -2.540 1.00 49.34 202 GLU A O 1
ATOM 1624 N N . HIS A 1 203 ? -2.097 -19.154 -2.681 1.00 54.31 203 HIS A N 1
ATOM 1625 C CA . HIS A 1 203 ? -1.763 -18.379 -1.491 1.00 54.31 203 HIS A CA 1
ATOM 1626 C C . HIS A 1 203 ? -2.486 -18.959 -0.272 1.00 54.31 203 HIS A C 1
ATOM 1628 O O . HIS A 1 203 ? -3.699 -19.175 -0.317 1.00 54.31 203 HIS A O 1
ATOM 1634 N N . GLU A 1 204 ? -1.767 -19.179 0.827 1.00 49.50 204 GLU A N 1
ATOM 1635 C CA . GLU A 1 204 ? -2.368 -19.476 2.124 1.00 49.50 204 GLU A CA 1
ATOM 1636 C C . GLU A 1 204 ? -2.806 -18.189 2.811 1.00 49.50 204 GLU A C 1
ATOM 1638 O O . GLU A 1 204 ? -2.054 -17.217 2.897 1.00 49.50 204 GLU A O 1
ATOM 1643 N N . VAL A 1 205 ? -4.027 -18.205 3.332 1.00 58.25 205 VAL A N 1
ATOM 1644 C CA . VAL A 1 205 ? -4.581 -17.135 4.156 1.00 58.25 205 VAL A CA 1
ATOM 1645 C C . VAL A 1 205 ? -4.355 -17.526 5.615 1.00 58.25 205 VAL A C 1
ATOM 1647 O O . VAL A 1 205 ? -5.018 -18.422 6.133 1.00 58.25 205 VAL A O 1
ATOM 1650 N N . ILE A 1 206 ? -3.407 -16.873 6.286 1.00 59.16 206 ILE A N 1
ATOM 1651 C CA . ILE A 1 206 ? -3.132 -17.079 7.711 1.00 59.16 206 ILE A CA 1
ATOM 1652 C C . ILE A 1 206 ? -3.742 -15.921 8.499 1.00 59.16 206 ILE A C 1
ATOM 1654 O O . ILE A 1 206 ? -3.266 -14.786 8.432 1.00 59.16 206 ILE A O 1
ATOM 1658 N N . VAL A 1 207 ? -4.771 -16.200 9.301 1.00 61.50 207 VAL A N 1
ATOM 1659 C CA . VAL A 1 207 ? -5.287 -15.228 10.277 1.00 61.50 207 VAL A CA 1
ATOM 1660 C C . VAL A 1 207 ? -4.370 -15.228 11.498 1.00 61.50 207 VAL A C 1
ATOM 1662 O O . VAL A 1 207 ? -4.441 -16.097 12.363 1.00 61.50 207 VAL A O 1
ATOM 1665 N N . SER A 1 208 ? -3.462 -14.257 11.545 1.00 57.66 208 SER A N 1
ATOM 1666 C CA . SER A 1 208 ? -2.414 -14.157 12.570 1.00 57.66 208 SER A CA 1
ATOM 1667 C C . SER A 1 208 ? -2.893 -13.537 13.888 1.00 57.66 208 SER A C 1
ATOM 1669 O O . SER A 1 208 ? -2.318 -13.814 14.940 1.00 57.66 208 SER A O 1
ATOM 1671 N N . ARG A 1 209 ? -3.943 -12.704 13.849 1.00 58.44 209 ARG A N 1
ATOM 1672 C CA . ARG A 1 209 ? -4.569 -12.075 15.025 1.00 58.44 209 ARG A CA 1
ATOM 1673 C C . ARG A 1 209 ? -6.074 -11.975 14.823 1.00 58.44 209 ARG A C 1
ATOM 1675 O O . ARG A 1 209 ? -6.498 -11.581 13.741 1.00 58.44 209 ARG A O 1
ATOM 1682 N N . GLY A 1 210 ? -6.854 -12.304 15.853 1.00 54.31 210 GLY A N 1
ATOM 1683 C CA . GLY A 1 210 ? -8.315 -12.130 15.842 1.00 54.31 210 GLY A CA 1
ATOM 1684 C C . GLY A 1 210 ? -8.741 -10.677 16.071 1.00 54.31 210 GLY A C 1
ATOM 1685 O O . GLY A 1 210 ? -9.781 -10.244 15.593 1.00 54.31 210 GLY A O 1
ATOM 1686 N N . VAL A 1 211 ? -7.886 -9.902 16.744 1.00 56.81 211 VAL A N 1
ATOM 1687 C CA . VAL A 1 211 ? -8.097 -8.488 17.062 1.00 56.81 211 VAL A CA 1
ATOM 1688 C C . VAL A 1 211 ? -6.814 -7.728 16.754 1.00 56.81 211 VAL A C 1
ATOM 1690 O O . VAL A 1 211 ? -5.724 -8.172 17.124 1.00 56.81 211 VAL A O 1
ATOM 1693 N N . THR A 1 212 ? -6.933 -6.584 16.084 1.00 56.97 212 THR A N 1
ATOM 1694 C CA . THR A 1 212 ? -5.790 -5.727 15.760 1.00 56.97 212 THR A CA 1
ATOM 1695 C C . THR A 1 212 ? -5.973 -4.358 16.400 1.00 56.97 212 THR A C 1
ATOM 1697 O O . THR A 1 212 ? -6.937 -3.661 16.093 1.00 56.97 212 THR A O 1
ATOM 1700 N N . GLU A 1 213 ? -5.026 -3.956 17.251 1.00 64.44 213 GLU A N 1
ATOM 1701 C CA . GLU A 1 213 ? -4.952 -2.586 17.764 1.00 64.44 213 GLU A CA 1
ATOM 1702 C C . GLU A 1 213 ? -4.906 -1.590 16.594 1.00 64.44 213 GLU A C 1
ATOM 1704 O O . GLU A 1 213 ? -4.181 -1.778 15.606 1.00 64.44 213 GLU A O 1
ATOM 1709 N N . LEU A 1 214 ? -5.702 -0.527 16.686 1.00 62.81 214 LEU A N 1
ATOM 1710 C CA . LEU A 1 214 ? -5.660 0.545 15.705 1.00 62.81 214 LEU A CA 1
ATOM 1711 C C . LEU A 1 214 ? -4.316 1.259 15.791 1.00 62.81 214 LEU A C 1
ATOM 1713 O O . LEU A 1 214 ? -3.920 1.734 16.856 1.00 62.81 214 LEU A O 1
ATOM 1717 N N . LYS A 1 215 ? -3.623 1.389 14.656 1.00 60.84 215 LYS A N 1
ATOM 1718 C CA . LYS A 1 215 ? -2.399 2.195 14.620 1.00 60.84 215 LYS A CA 1
ATOM 1719 C C . LYS A 1 215 ? -2.706 3.632 15.059 1.00 60.84 215 LYS A C 1
ATOM 1721 O O . LYS A 1 215 ? -3.741 4.174 14.656 1.00 60.84 215 LYS A O 1
ATOM 1726 N N . PRO A 1 216 ? -1.826 4.274 15.846 1.00 57.28 216 PRO A N 1
ATOM 1727 C CA . PRO A 1 216 ? -2.015 5.666 16.221 1.00 57.28 216 PRO A CA 1
ATOM 1728 C C . PRO A 1 216 ? -2.096 6.518 14.955 1.00 57.28 216 PRO A C 1
ATOM 1730 O O . PRO A 1 216 ? -1.234 6.437 14.077 1.00 57.28 216 PRO A O 1
ATOM 1733 N N . SER A 1 217 ? -3.158 7.315 14.848 1.00 55.84 217 SER A N 1
ATOM 1734 C CA . SER A 1 217 ? -3.294 8.262 13.749 1.00 55.84 217 SER A CA 1
ATOM 1735 C C . SER A 1 217 ? -2.239 9.353 13.914 1.00 55.84 217 SER A C 1
ATOM 1737 O O . SER A 1 217 ? -2.142 9.977 14.969 1.00 55.84 217 SER A O 1
ATOM 1739 N N . ALA A 1 218 ? -1.432 9.577 12.875 1.00 47.31 218 ALA A N 1
ATOM 1740 C CA . ALA A 1 218 ? -0.350 10.563 12.882 1.00 47.31 218 ALA A CA 1
ATOM 1741 C C . ALA A 1 218 ? -0.851 12.020 12.900 1.00 47.31 218 ALA A C 1
ATOM 1743 O O . ALA A 1 218 ? -0.045 12.949 12.936 1.00 47.31 218 ALA A O 1
ATOM 1744 N N . TYR A 1 219 ? -2.169 12.240 12.864 1.00 53.88 219 TYR A N 1
ATOM 1745 C CA . TYR A 1 219 ? -2.756 13.569 12.961 1.00 53.88 219 TYR A CA 1
ATOM 1746 C C . TYR A 1 219 ? -2.771 14.024 14.419 1.00 53.88 219 TYR A C 1
ATOM 1748 O O . TYR A 1 219 ? -3.789 13.983 15.108 1.00 53.88 219 TYR A O 1
ATOM 1756 N N . THR A 1 220 ? -1.624 14.491 14.900 1.00 47.81 220 THR A N 1
ATOM 1757 C CA . THR A 1 220 ? -1.612 15.409 16.031 1.00 47.81 220 THR A CA 1
ATOM 1758 C C . THR A 1 220 ? -2.248 16.709 15.559 1.00 47.81 220 THR A C 1
ATOM 1760 O O . THR A 1 220 ? -1.784 17.334 14.605 1.00 47.81 220 THR A O 1
ATOM 1763 N N . ALA A 1 221 ? -3.344 17.115 16.203 1.00 49.25 221 ALA A N 1
ATOM 1764 C CA . ALA A 1 221 ? -3.823 18.482 16.088 1.00 49.25 221 ALA A CA 1
ATOM 1765 C C . ALA A 1 221 ? -2.693 19.388 16.594 1.00 49.25 221 ALA A C 1
ATOM 1767 O O . ALA A 1 221 ? -2.500 19.555 17.798 1.00 49.25 221 ALA A O 1
ATOM 1768 N N . SER A 1 222 ? -1.881 19.907 15.674 1.00 48.31 222 SER A N 1
ATOM 1769 C CA . SER A 1 222 ? -1.031 21.054 15.956 1.00 48.31 222 SER A CA 1
ATOM 1770 C C . SER A 1 222 ? -1.941 22.124 16.548 1.00 48.31 222 SER A C 1
ATOM 1772 O O . SER A 1 222 ? -2.992 22.410 15.975 1.00 48.31 222 SER A O 1
ATOM 1774 N N . ALA A 1 223 ? -1.557 22.720 17.677 1.00 50.47 223 ALA A N 1
ATOM 1775 C CA . ALA A 1 223 ? -2.343 23.761 18.344 1.00 50.47 223 ALA A CA 1
ATOM 1776 C C . ALA A 1 223 ? -2.674 24.971 17.435 1.00 50.47 223 ALA A C 1
ATOM 1778 O O . ALA A 1 223 ? -3.464 25.827 17.822 1.00 50.47 223 ALA A O 1
ATOM 1779 N N . MET A 1 224 ? -2.075 25.049 16.238 1.00 51.91 224 MET A N 1
ATOM 1780 C CA . MET A 1 224 ? -2.292 26.095 15.239 1.00 51.91 224 MET A CA 1
ATOM 1781 C C . MET A 1 224 ? -3.283 25.725 14.117 1.00 51.91 224 MET A C 1
ATOM 1783 O O . MET A 1 224 ? -3.694 26.627 13.390 1.00 51.91 224 MET A O 1
ATOM 1787 N N . GLU A 1 225 ? -3.682 24.457 13.940 1.00 63.97 225 GLU A N 1
ATOM 1788 C CA . GLU A 1 225 ? -4.682 24.084 12.921 1.00 63.97 225 GLU A CA 1
ATOM 1789 C C . GLU A 1 225 ? -6.103 24.129 13.520 1.00 63.97 225 GLU A C 1
ATOM 1791 O O . GLU A 1 225 ? -6.400 23.365 14.442 1.00 63.97 225 GLU A O 1
ATOM 1796 N N . PRO A 1 226 ? -7.014 24.991 13.022 1.00 79.12 226 PRO A N 1
ATOM 1797 C CA . PRO A 1 226 ? -8.386 25.017 13.509 1.00 79.12 226 PRO A CA 1
ATOM 1798 C C . PRO A 1 226 ? -9.104 23.718 13.127 1.00 79.12 226 PRO A C 1
ATOM 1800 O O . PRO A 1 226 ? -9.234 23.385 11.948 1.00 79.12 226 PRO A O 1
ATOM 1803 N N . VAL A 1 227 ? -9.593 23.000 14.137 1.00 85.50 227 VAL A N 1
ATOM 1804 C CA . VAL A 1 227 ? -10.423 21.807 13.949 1.00 85.50 227 VAL A CA 1
ATOM 1805 C C . VAL A 1 227 ? -11.829 22.250 13.549 1.00 85.50 227 VAL A C 1
ATOM 1807 O O . VAL A 1 227 ? -12.512 22.940 14.306 1.00 85.50 227 VAL A O 1
ATOM 1810 N N . LEU A 1 228 ? -12.263 21.859 12.354 1.00 89.62 228 LEU A N 1
ATOM 1811 C CA . LEU A 1 228 ? -13.609 22.120 11.854 1.00 89.62 228 LEU A CA 1
ATOM 1812 C C . LEU A 1 228 ? -14.587 21.037 12.322 1.00 89.62 228 LEU A C 1
ATOM 1814 O O . LEU A 1 228 ? -14.227 19.868 12.457 1.00 89.62 228 LEU A O 1
ATOM 1818 N N . ASP A 1 229 ? -15.852 21.405 12.518 1.00 90.19 229 ASP A N 1
ATOM 1819 C CA . ASP A 1 229 ? -16.914 20.416 12.720 1.00 90.19 229 ASP A CA 1
ATOM 1820 C C . ASP A 1 229 ? -17.119 19.626 11.419 1.00 90.19 229 ASP A C 1
ATOM 1822 O O . ASP A 1 229 ? -17.320 20.205 10.348 1.00 90.19 229 ASP A O 1
ATOM 1826 N N . TYR A 1 230 ? -17.084 18.296 11.509 1.00 90.25 230 TYR A N 1
ATOM 1827 C CA . TYR A 1 230 ? -17.254 17.391 10.370 1.00 90.25 230 TYR A CA 1
ATOM 1828 C C . TYR A 1 230 ? -18.569 17.593 9.591 1.00 90.25 230 TYR A C 1
ATOM 1830 O O . TYR A 1 230 ? -18.639 17.299 8.390 1.00 90.25 230 TYR A O 1
ATOM 1838 N N . ARG A 1 231 ? -19.616 18.126 10.235 1.00 89.69 231 ARG A N 1
ATOM 1839 C CA . ARG A 1 231 ? -20.910 18.432 9.607 1.00 89.69 231 ARG A CA 1
ATOM 1840 C C . ARG A 1 231 ? -20.827 19.628 8.666 1.00 89.69 231 ARG A C 1
ATOM 1842 O O . ARG A 1 231 ? -21.568 19.679 7.681 1.00 89.69 231 ARG A O 1
ATOM 1849 N N . LEU A 1 232 ? -19.919 20.563 8.931 1.00 89.19 232 LEU A N 1
ATOM 1850 C CA . LEU A 1 232 ? -19.778 21.785 8.154 1.00 89.19 232 LEU A CA 1
ATOM 1851 C C . LEU A 1 232 ? -18.938 21.522 6.903 1.00 89.19 232 LEU A C 1
ATOM 1853 O O . LEU A 1 232 ? -17.808 21.041 6.962 1.00 89.19 232 LEU A O 1
ATOM 1857 N N . SER A 1 233 ? -19.503 21.848 5.741 1.00 87.94 233 SER A N 1
ATOM 1858 C CA . SER A 1 233 ? -18.738 21.842 4.495 1.00 87.94 233 SER A CA 1
ATOM 1859 C C . SER A 1 233 ? -17.765 23.024 4.504 1.00 87.94 233 SER A C 1
ATOM 1861 O O . SER A 1 233 ? -18.225 24.157 4.658 1.00 87.94 233 SER A O 1
ATOM 1863 N N . PRO A 1 234 ? -16.459 22.812 4.275 1.00 86.81 234 PRO A N 1
ATOM 1864 C CA . PRO A 1 234 ? -15.519 23.916 4.129 1.00 86.81 234 PRO A CA 1
ATOM 1865 C C . PRO A 1 234 ? -15.792 24.708 2.843 1.00 86.81 234 PRO A C 1
ATOM 1867 O O . PRO A 1 234 ? -16.422 24.206 1.904 1.00 86.81 234 PRO A O 1
ATOM 1870 N N . ALA A 1 235 ? -15.301 25.950 2.811 1.00 83.12 235 ALA A N 1
ATOM 1871 C CA . ALA A 1 235 ? -15.469 26.858 1.677 1.00 83.12 235 ALA A CA 1
ATOM 1872 C C . ALA A 1 235 ? -14.718 26.378 0.423 1.00 83.12 235 ALA A C 1
ATOM 1874 O O . ALA A 1 235 ? -15.273 26.386 -0.673 1.00 83.12 235 ALA A O 1
ATOM 1875 N N . ASP A 1 236 ? -13.475 25.917 0.586 1.00 86.62 236 ASP A N 1
ATOM 1876 C CA . ASP A 1 236 ? -12.658 25.397 -0.510 1.00 86.62 236 ASP A CA 1
ATOM 1877 C C . ASP A 1 236 ? -12.732 23.867 -0.561 1.00 86.62 236 ASP A C 1
ATOM 1879 O O . ASP A 1 236 ? -12.066 23.163 0.193 1.00 86.62 236 ASP A O 1
ATOM 1883 N N . LYS A 1 237 ? -13.548 23.340 -1.474 1.00 85.75 237 LYS A N 1
ATOM 1884 C CA . LYS A 1 237 ? -13.701 21.890 -1.669 1.00 85.75 237 LYS A CA 1
ATOM 1885 C C . LYS A 1 237 ? -12.597 21.272 -2.524 1.00 85.75 237 LYS A C 1
ATOM 1887 O O . LYS A 1 237 ? -12.482 20.051 -2.545 1.00 85.75 237 LYS A O 1
ATOM 1892 N N . SER A 1 238 ? -11.827 22.094 -3.240 1.00 84.00 238 SER A N 1
ATOM 1893 C CA . SER A 1 238 ? -10.777 21.625 -4.150 1.00 84.00 238 SER A CA 1
ATOM 1894 C C . SER A 1 238 ? -9.526 21.169 -3.402 1.00 84.00 238 SER A C 1
ATOM 1896 O O . SER A 1 238 ? -8.818 20.284 -3.869 1.00 84.00 238 SER A O 1
ATOM 1898 N N . ASN A 1 239 ? -9.298 21.715 -2.206 1.00 84.38 239 ASN A N 1
ATOM 1899 C CA . ASN A 1 239 ? -8.176 21.363 -1.347 1.00 84.38 239 ASN A CA 1
ATOM 1900 C C . ASN A 1 239 ? -8.676 20.854 0.013 1.00 84.38 239 ASN A C 1
ATOM 1902 O O . ASN A 1 239 ? -8.455 21.477 1.050 1.00 84.38 239 ASN A O 1
ATOM 1906 N N . MET A 1 240 ? -9.409 19.735 -0.001 1.00 86.50 240 MET A N 1
ATOM 1907 C CA . MET A 1 240 ? -10.003 19.149 1.209 1.00 86.50 240 MET A CA 1
ATOM 1908 C C . MET A 1 240 ? -8.940 18.653 2.203 1.00 86.50 240 MET A C 1
ATOM 1910 O O . MET A 1 240 ? -9.115 18.790 3.413 1.00 86.50 240 MET A O 1
ATOM 1914 N N . ALA A 1 241 ? -7.809 18.153 1.693 1.00 85.38 241 ALA A N 1
ATOM 1915 C CA . ALA A 1 241 ? -6.746 17.526 2.478 1.00 85.38 241 ALA A CA 1
ATOM 1916 C C . ALA A 1 241 ? -6.082 18.456 3.508 1.00 85.38 241 ALA A C 1
ATOM 1918 O O . ALA A 1 241 ? -5.442 17.976 4.443 1.00 85.38 241 ALA A O 1
ATOM 1919 N N . LYS A 1 242 ? -6.232 19.780 3.368 1.00 85.88 242 LYS A N 1
ATOM 1920 C CA . LYS A 1 242 ? -5.701 20.756 4.333 1.00 85.88 242 LYS A CA 1
ATOM 1921 C C . LYS A 1 242 ? -6.543 20.869 5.606 1.00 85.88 242 LYS A C 1
ATOM 1923 O O . LYS A 1 242 ? -6.029 21.315 6.626 1.00 85.88 242 LYS A O 1
ATOM 1928 N N . TYR A 1 243 ? -7.822 20.499 5.555 1.00 87.56 243 TYR A N 1
ATOM 1929 C CA . TYR A 1 243 ? -8.740 20.677 6.675 1.00 87.56 243 TYR A CA 1
ATOM 1930 C C . TYR A 1 243 ? -8.683 19.498 7.641 1.00 87.56 243 TYR A C 1
ATOM 1932 O O . TYR A 1 243 ? -8.745 18.337 7.234 1.00 87.56 243 TYR A O 1
ATOM 1940 N N . LEU A 1 244 ? -8.610 19.817 8.931 1.00 89.62 244 LEU A N 1
ATOM 1941 C CA . LEU A 1 244 ? -8.730 18.860 10.020 1.00 89.62 244 LEU A CA 1
ATOM 1942 C C . LEU A 1 244 ? -10.147 18.939 10.589 1.00 89.62 244 LEU A C 1
ATOM 1944 O O . LEU A 1 244 ? -10.594 20.007 11.000 1.00 89.62 244 LEU A O 1
ATOM 1948 N N . PHE A 1 245 ? -10.850 17.814 10.604 1.00 90.88 245 PHE A N 1
ATOM 1949 C CA . PHE A 1 245 ? -12.206 17.706 11.127 1.00 90.88 245 PHE A CA 1
ATOM 1950 C C . PHE A 1 245 ? -12.209 16.967 12.460 1.00 90.88 245 PHE A C 1
ATOM 1952 O O . PHE A 1 245 ? -11.430 16.036 12.656 1.00 90.88 245 PHE A O 1
ATOM 1959 N N . GLY A 1 246 ? -13.102 17.360 13.361 1.00 90.81 246 GLY A N 1
ATOM 1960 C CA . GLY A 1 246 ? -13.297 16.726 14.661 1.00 90.81 246 GLY A CA 1
ATOM 1961 C C . GLY A 1 246 ? -14.746 16.832 15.127 1.00 90.81 246 GLY A C 1
ATOM 1962 O O . GLY A 1 246 ? -15.634 17.188 14.352 1.00 90.81 246 GLY A O 1
ATOM 1963 N N . GLY A 1 247 ? -14.983 16.515 16.402 1.00 89.62 247 GLY A N 1
ATOM 1964 C CA . GLY A 1 247 ? -16.331 16.467 16.986 1.00 89.62 247 GLY A CA 1
ATOM 1965 C C . GLY A 1 247 ? -17.052 15.129 16.782 1.00 89.62 247 GLY A C 1
ATOM 1966 O O . GLY A 1 247 ? -18.270 15.057 16.946 1.00 89.62 247 GLY A O 1
ATOM 1967 N N . PHE A 1 248 ? -16.310 14.082 16.416 1.00 91.69 248 PHE A N 1
ATOM 1968 C CA . PHE A 1 248 ? -16.825 12.722 16.287 1.00 91.69 248 PHE A CA 1
ATOM 1969 C C . PHE A 1 248 ? -17.081 12.091 17.663 1.00 91.69 248 PHE A C 1
ATOM 1971 O O . PHE A 1 248 ? -16.312 12.291 18.600 1.00 91.69 248 PHE A O 1
ATOM 1978 N N . GLN A 1 249 ? -18.157 11.318 17.772 1.00 89.81 249 GLN A N 1
ATOM 1979 C CA . GLN A 1 249 ? -18.522 10.513 18.940 1.00 89.81 249 GLN A CA 1
ATOM 1980 C C . GLN A 1 249 ? -18.317 9.016 18.680 1.00 89.81 249 GLN A C 1
ATOM 1982 O O . GLN A 1 249 ? -17.984 8.281 19.605 1.00 89.81 249 GLN A O 1
ATOM 1987 N N . ARG A 1 250 ? -18.520 8.566 17.435 1.00 91.19 250 ARG A N 1
ATOM 1988 C CA . ARG A 1 250 ? -18.424 7.159 17.016 1.00 91.19 250 ARG A CA 1
ATOM 1989 C C . ARG A 1 250 ? -17.149 6.849 16.238 1.00 91.19 250 ARG A C 1
ATOM 1991 O O . ARG A 1 250 ? -16.800 5.679 16.080 1.00 91.19 250 ARG A O 1
ATOM 1998 N N . CYS A 1 251 ? -16.432 7.869 15.761 1.00 90.12 251 CYS A N 1
ATOM 1999 C CA . CYS A 1 251 ? -15.109 7.655 15.184 1.00 90.12 251 CYS A CA 1
ATOM 2000 C C . CYS A 1 251 ? -14.114 7.229 16.271 1.00 90.12 251 CYS A C 1
ATOM 2002 O O . CYS A 1 251 ? -13.997 7.883 17.305 1.00 90.12 251 CYS A O 1
ATOM 2004 N N . LEU A 1 252 ? -13.325 6.190 15.998 1.00 87.62 252 LEU A N 1
ATOM 2005 C CA . LEU A 1 252 ? -12.269 5.728 16.908 1.00 87.62 252 LEU A CA 1
ATOM 2006 C C . LEU A 1 252 ? -11.049 6.657 16.963 1.00 87.62 252 LEU A C 1
ATOM 2008 O O . LEU A 1 252 ? -10.175 6.480 17.807 1.00 87.62 252 LEU A O 1
ATOM 2012 N N . TYR A 1 253 ? -11.000 7.670 16.096 1.00 85.06 253 TYR A N 1
ATOM 2013 C CA . TYR A 1 253 ? -10.002 8.728 16.150 1.00 85.06 253 TYR A CA 1
ATOM 2014 C C . TYR A 1 253 ? -10.671 10.077 16.427 1.00 85.06 253 TYR A C 1
ATOM 2016 O O . TYR A 1 253 ? -11.701 10.385 15.825 1.00 85.06 253 TYR A O 1
ATOM 2024 N N . PRO A 1 254 ? -10.071 10.920 17.284 1.00 83.81 254 PRO A N 1
ATOM 2025 C CA . PRO A 1 254 ? -10.674 12.192 17.681 1.00 83.81 254 PRO A CA 1
ATOM 2026 C C . PRO A 1 254 ? -10.735 13.211 16.535 1.00 83.81 254 PRO A C 1
ATOM 2028 O O . PRO A 1 254 ? -11.609 14.079 16.525 1.00 83.81 254 PRO A O 1
ATOM 2031 N N . VAL A 1 255 ? -9.806 13.113 15.579 1.00 88.69 255 VAL A N 1
ATOM 2032 C CA . VAL A 1 255 ? -9.697 14.013 14.429 1.00 88.69 255 VAL A CA 1
ATOM 2033 C C . VAL A 1 255 ? -9.372 13.244 13.149 1.00 88.69 255 VAL A C 1
ATOM 2035 O O . VAL A 1 255 ? -8.723 12.196 13.194 1.00 88.69 255 VAL A O 1
ATOM 2038 N N . GLN A 1 256 ? -9.816 13.772 12.005 1.00 89.56 256 GLN A N 1
ATOM 2039 C CA . GLN A 1 256 ? -9.622 13.178 10.679 1.00 89.56 256 GLN A CA 1
ATOM 2040 C C . GLN A 1 256 ? -9.392 14.228 9.590 1.00 89.56 256 GLN A C 1
ATOM 2042 O O . GLN A 1 256 ? -9.942 15.328 9.646 1.00 89.56 256 GLN A O 1
ATOM 2047 N N . LYS A 1 257 ? -8.628 13.857 8.558 1.00 90.38 257 LYS A N 1
ATOM 2048 C CA . LYS A 1 257 ? -8.530 14.596 7.287 1.00 90.38 257 LYS A CA 1
ATOM 2049 C C . LYS A 1 257 ? -9.265 13.822 6.192 1.00 90.38 257 LYS A C 1
ATOM 2051 O O . LYS A 1 257 ? -9.343 12.594 6.250 1.00 90.38 257 LYS A O 1
ATOM 2056 N N . PHE A 1 258 ? -9.800 14.529 5.197 1.00 91.00 258 PHE A N 1
ATOM 2057 C CA . PHE A 1 258 ? -10.483 13.936 4.040 1.00 91.00 258 PHE A CA 1
ATOM 2058 C C . PHE A 1 258 ? -9.831 14.387 2.736 1.00 91.00 258 PHE A C 1
ATOM 2060 O O . PHE A 1 258 ? -9.373 15.522 2.644 1.00 91.00 258 PHE A O 1
ATOM 2067 N N . GLN A 1 259 ? -9.796 13.518 1.724 1.00 89.31 259 GLN A N 1
ATOM 2068 C CA . GLN A 1 259 ? -9.287 13.877 0.395 1.00 89.31 259 GLN A CA 1
ATOM 2069 C C . GLN A 1 259 ? -10.391 14.487 -0.480 1.00 89.31 259 GLN A C 1
ATOM 2071 O O . GLN A 1 259 ? -10.104 15.201 -1.438 1.00 89.31 259 GLN A O 1
ATOM 2076 N N . SER A 1 260 ? -11.663 14.280 -0.121 1.00 90.94 260 SER A N 1
ATOM 2077 C CA . SER A 1 260 ? -12.817 14.778 -0.871 1.00 90.94 260 SER A CA 1
ATOM 2078 C C . SER A 1 260 ? -14.019 15.140 0.017 1.00 90.94 260 SER A C 1
ATOM 2080 O O . SER A 1 260 ? -14.171 14.650 1.137 1.00 90.94 260 SER A O 1
ATOM 2082 N N . ASP A 1 261 ? -14.932 15.986 -0.487 1.00 90.19 261 ASP A N 1
ATOM 2083 C CA . ASP A 1 261 ? -16.207 16.277 0.208 1.00 90.19 261 ASP A CA 1
ATOM 2084 C C . ASP A 1 261 ? -17.133 15.049 0.244 1.00 90.19 261 ASP A C 1
ATOM 2086 O O . ASP A 1 261 ? -17.971 14.931 1.136 1.00 90.19 261 ASP A O 1
ATOM 2090 N N . ALA A 1 262 ? -16.976 14.119 -0.705 1.00 91.19 262 ALA A N 1
ATOM 2091 C CA . ALA A 1 262 ? -17.700 12.852 -0.708 1.00 91.19 262 ALA A CA 1
ATOM 2092 C C . ALA A 1 262 ? -17.304 11.982 0.497 1.00 91.19 262 ALA A C 1
ATOM 2094 O O . ALA A 1 262 ? -18.186 11.488 1.196 1.00 91.19 262 ALA A O 1
ATOM 2095 N N . GLU A 1 263 ? -16.006 11.876 0.803 1.00 93.06 263 GLU A N 1
ATOM 2096 C CA . GLU A 1 263 ? -15.518 11.216 2.023 1.00 93.06 263 GLU A CA 1
ATOM 2097 C C . GLU A 1 263 ? -16.046 11.894 3.292 1.00 93.06 263 GLU A C 1
ATOM 2099 O O . GLU A 1 263 ? -16.531 11.215 4.193 1.00 93.06 263 GLU A O 1
ATOM 2104 N N . ARG A 1 264 ? -16.024 13.232 3.363 1.00 93.94 264 ARG A N 1
ATOM 2105 C CA . ARG A 1 264 ? -16.573 13.956 4.524 1.00 93.94 264 ARG A CA 1
ATOM 2106 C C . ARG A 1 264 ? -18.064 13.658 4.717 1.00 93.94 264 ARG A C 1
ATOM 2108 O O . ARG A 1 264 ? -18.510 13.409 5.833 1.00 93.94 264 ARG A O 1
ATOM 2115 N N . LYS A 1 265 ? -18.849 13.662 3.636 1.00 93.88 265 LYS A N 1
ATOM 2116 C CA . LYS A 1 265 ? -20.272 13.288 3.683 1.00 93.88 265 LYS A CA 1
ATOM 2117 C C . LYS A 1 265 ? -20.468 11.835 4.105 1.00 93.88 265 LYS A C 1
ATOM 2119 O O . LYS A 1 265 ? -21.387 11.569 4.872 1.00 93.88 265 LYS A O 1
ATOM 2124 N N . MET A 1 266 ? -19.605 10.923 3.656 1.00 95.31 266 MET A N 1
ATOM 2125 C CA . MET A 1 266 ? -19.615 9.540 4.127 1.00 95.31 266 MET A CA 1
ATOM 2126 C C . MET A 1 266 ? -19.380 9.486 5.639 1.00 95.31 266 MET A C 1
ATOM 2128 O O . MET A 1 266 ? -20.176 8.878 6.344 1.00 95.31 266 MET A O 1
ATOM 2132 N N . ALA A 1 267 ? -18.389 10.211 6.164 1.00 94.69 267 ALA A N 1
ATOM 2133 C CA . ALA A 1 267 ? -18.156 10.300 7.606 1.00 94.69 267 ALA A CA 1
ATOM 2134 C C . ALA A 1 267 ? -19.385 10.815 8.378 1.00 94.69 267 ALA A C 1
ATOM 2136 O O . ALA A 1 267 ? -19.709 10.272 9.428 1.00 94.69 267 ALA A O 1
ATOM 2137 N N . VAL A 1 268 ? -20.124 11.798 7.842 1.00 95.25 268 VAL A N 1
ATOM 2138 C CA . VAL A 1 268 ? -21.393 12.264 8.442 1.00 95.25 268 VAL A CA 1
ATOM 2139 C C . VAL A 1 268 ? -22.436 11.141 8.520 1.00 95.25 268 VAL A C 1
ATOM 2141 O O . VAL A 1 268 ? -23.156 11.045 9.513 1.00 95.25 268 VAL A O 1
ATOM 2144 N N . ILE A 1 269 ? -22.531 10.296 7.489 1.00 95.06 269 ILE A N 1
ATOM 2145 C CA . ILE A 1 269 ? -23.452 9.150 7.466 1.00 95.06 269 ILE A CA 1
ATOM 2146 C C . ILE A 1 269 ? -23.006 8.094 8.480 1.00 95.06 269 ILE A C 1
ATOM 2148 O O . ILE A 1 269 ? -23.819 7.647 9.286 1.00 95.06 269 ILE A O 1
ATOM 2152 N N . LEU A 1 270 ? -21.722 7.731 8.488 1.00 95.25 270 LEU A N 1
ATOM 2153 C CA . LEU A 1 270 ? -21.185 6.724 9.406 1.00 95.25 270 LEU A CA 1
ATOM 2154 C C . LEU A 1 270 ? -21.350 7.145 10.862 1.00 95.25 270 LEU A C 1
ATOM 2156 O O . LEU A 1 270 ? -21.773 6.345 11.690 1.00 95.25 270 LEU A O 1
ATOM 2160 N N . GLU A 1 271 ? -21.125 8.414 11.169 1.00 95.06 271 GLU A N 1
ATOM 2161 C CA . GLU A 1 271 ? -21.317 8.954 12.512 1.00 95.06 271 GLU A CA 1
ATOM 2162 C C . GLU A 1 271 ? -22.779 8.857 12.997 1.00 95.06 271 GLU A C 1
ATOM 2164 O O . GLU A 1 271 ? -23.034 8.794 14.199 1.00 95.06 271 GLU A O 1
ATOM 2169 N N . ARG A 1 272 ? -23.747 8.793 12.072 1.00 94.00 272 ARG A N 1
ATOM 2170 C CA . ARG A 1 272 ? -25.175 8.612 12.373 1.00 94.00 272 ARG A CA 1
ATOM 2171 C C . ARG A 1 272 ? -25.598 7.143 12.436 1.00 94.00 272 ARG A C 1
ATOM 2173 O O . ARG A 1 272 ? -26.404 6.794 13.298 1.00 94.00 272 ARG A O 1
ATOM 2180 N N . GLU A 1 273 ? -25.074 6.301 11.547 1.00 94.31 273 GLU A N 1
ATOM 2181 C CA . GLU A 1 273 ? -25.594 4.944 11.293 1.00 94.31 273 GLU A CA 1
ATOM 2182 C C . GLU A 1 273 ? -24.714 3.809 11.845 1.00 94.31 273 GLU A C 1
ATOM 2184 O O . GLU A 1 273 ? -25.212 2.715 12.089 1.00 94.31 273 GLU A O 1
ATOM 2189 N N . SER A 1 274 ? -23.414 4.034 12.061 1.00 93.75 274 SER A N 1
ATOM 2190 C CA . SER A 1 274 ? -22.497 2.999 12.573 1.00 93.75 274 SER A CA 1
ATOM 2191 C C . SER A 1 274 ? -22.449 2.989 14.096 1.00 93.75 274 SER A C 1
ATOM 2193 O O . SER A 1 274 ? -22.698 4.013 14.720 1.00 93.75 274 SER A O 1
ATOM 2195 N N . LEU A 1 275 ? -22.102 1.866 14.718 1.00 92.06 275 LEU A N 1
ATOM 2196 C CA . LEU A 1 275 ? -21.740 1.830 16.136 1.00 92.06 275 LEU A CA 1
ATOM 2197 C C . LEU A 1 275 ? -20.378 2.488 16.352 1.00 92.06 275 LEU A C 1
ATOM 2199 O O . LEU A 1 275 ? -20.213 3.302 17.261 1.00 92.06 275 LEU A O 1
ATOM 2203 N N . ARG A 1 276 ? -19.421 2.139 15.490 1.00 91.38 276 ARG A N 1
ATOM 2204 C CA . ARG A 1 276 ? -18.050 2.644 15.487 1.00 91.38 276 ARG A CA 1
ATOM 2205 C C . ARG A 1 276 ? -17.549 2.703 14.059 1.00 91.38 276 ARG A C 1
ATOM 2207 O O . ARG A 1 276 ? -17.921 1.871 13.233 1.00 91.38 276 ARG A O 1
ATOM 2214 N N . TRP A 1 277 ? -16.653 3.632 13.773 1.00 93.88 277 TRP A N 1
ATOM 2215 C CA . TRP A 1 277 ? -15.982 3.665 12.480 1.00 93.88 277 TRP A CA 1
ATOM 2216 C C . TRP A 1 277 ? -14.600 4.299 12.581 1.00 93.88 277 TRP A C 1
ATOM 2218 O O . TRP A 1 277 ? -14.269 4.994 13.543 1.00 93.88 277 TRP A O 1
ATOM 2228 N N . PHE A 1 278 ? -13.764 4.066 11.580 1.00 91.38 278 PHE A N 1
ATOM 2229 C CA . PHE A 1 278 ? -12.480 4.744 11.462 1.00 91.38 278 PHE A CA 1
ATOM 2230 C C . PHE A 1 278 ? -11.982 4.738 10.022 1.00 91.38 278 PHE A C 1
ATOM 2232 O O . PHE A 1 278 ? -12.473 3.993 9.173 1.00 91.38 278 PHE A O 1
ATOM 2239 N N . ARG A 1 279 ? -10.977 5.579 9.768 1.00 90.31 279 ARG A N 1
ATOM 2240 C CA . ARG A 1 279 ? -10.155 5.509 8.563 1.00 90.31 279 ARG A CA 1
ATOM 2241 C C . ARG A 1 279 ? -8.903 4.689 8.862 1.00 90.31 279 ARG A C 1
ATOM 2243 O O . ARG A 1 279 ? -8.127 5.098 9.729 1.00 90.31 279 ARG A O 1
ATOM 2250 N N . PRO A 1 280 ? -8.704 3.545 8.202 1.00 87.38 280 PRO A N 1
ATOM 2251 C CA . PRO A 1 280 ? -7.512 2.728 8.373 1.00 87.38 280 PRO A CA 1
ATOM 2252 C C . PRO A 1 280 ? -6.236 3.495 8.064 1.00 87.38 280 PRO A C 1
ATOM 2254 O O . PRO A 1 280 ? -6.218 4.324 7.161 1.00 87.38 280 PRO A O 1
ATOM 2257 N N . ALA A 1 281 ? -5.158 3.194 8.786 1.00 82.38 281 ALA A N 1
ATOM 2258 C CA . ALA A 1 281 ? -3.821 3.676 8.462 1.00 82.38 281 ALA A CA 1
ATOM 2259 C C . ALA A 1 281 ? -3.096 2.700 7.521 1.00 82.38 281 ALA A C 1
ATOM 2261 O O . ALA A 1 281 ? -3.429 1.514 7.443 1.00 82.38 281 ALA A O 1
ATOM 2262 N N . LYS A 1 282 ? -2.042 3.180 6.855 1.00 81.62 282 LYS A N 1
ATOM 2263 C CA . LYS A 1 282 ? -1.176 2.339 6.023 1.00 81.62 282 LYS A CA 1
ATOM 2264 C C . LYS A 1 282 ? -0.593 1.162 6.828 1.00 81.62 282 LYS A C 1
ATOM 2266 O O . LYS A 1 282 ? -0.157 1.305 7.980 1.00 81.62 282 LYS A O 1
ATOM 2271 N N . GLY A 1 283 ? -0.592 -0.029 6.245 1.00 77.75 283 GLY A N 1
ATOM 2272 C CA . GLY A 1 283 ? -0.165 -1.277 6.867 1.00 77.75 283 GLY A CA 1
ATOM 2273 C C . GLY A 1 283 ? -1.131 -1.840 7.912 1.00 77.75 283 GLY A C 1
ATOM 2274 O O . GLY A 1 283 ? -0.687 -2.684 8.688 1.00 77.75 283 GLY A O 1
ATOM 2275 N N . GLN A 1 284 ? -2.366 -1.330 8.037 1.00 80.06 284 GLN A N 1
ATOM 2276 C CA . GLN A 1 284 ? -3.372 -1.885 8.960 1.00 80.06 284 GLN A CA 1
ATOM 2277 C C . GLN A 1 284 ? -3.910 -3.221 8.436 1.00 80.06 284 GLN A C 1
ATOM 2279 O O . GLN A 1 284 ? -3.971 -4.191 9.185 1.00 80.06 284 GLN A O 1
ATOM 2284 N N . PHE A 1 285 ? -4.272 -3.258 7.152 1.00 80.25 285 PHE A N 1
ATOM 2285 C CA . PHE A 1 285 ? -4.867 -4.427 6.503 1.00 80.25 285 PHE A CA 1
ATOM 2286 C C . PHE A 1 285 ? -3.854 -5.252 5.709 1.00 80.25 285 PHE A C 1
ATOM 2288 O O . PHE A 1 285 ? -4.067 -6.449 5.548 1.00 80.25 285 PHE A O 1
ATOM 2295 N N . GLN A 1 286 ? -2.758 -4.633 5.241 1.00 79.75 286 GLN A N 1
ATOM 2296 C CA . GLN A 1 286 ? -1.731 -5.293 4.424 1.00 79.75 286 GLN A CA 1
ATOM 2297 C C . GLN A 1 286 ? -2.333 -6.0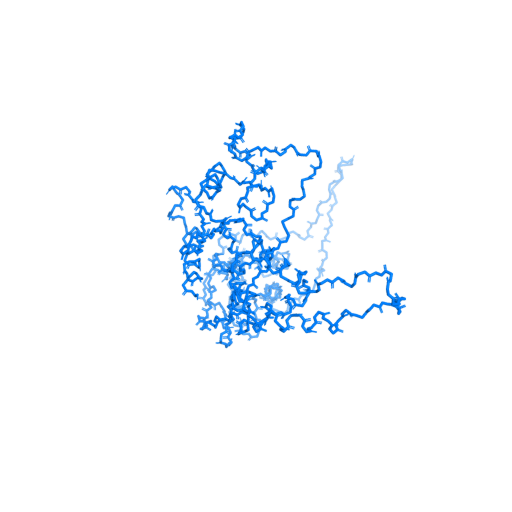06 3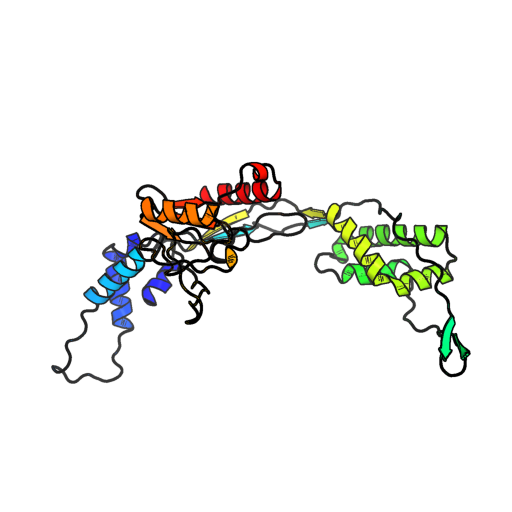.195 1.00 79.75 286 GLN A C 1
ATOM 2299 O O . GLN A 1 286 ? -1.916 -7.103 2.834 1.00 79.75 286 GLN A O 1
ATOM 2304 N N . ILE A 1 287 ? -3.346 -5.391 2.575 1.00 85.31 287 ILE A N 1
ATOM 2305 C CA . ILE A 1 287 ? -3.946 -5.873 1.328 1.00 85.31 287 ILE A CA 1
ATOM 2306 C C . ILE A 1 287 ? -3.129 -5.288 0.185 1.00 85.31 287 ILE A C 1
ATOM 2308 O O . ILE A 1 287 ? -2.880 -4.089 0.176 1.00 85.31 287 ILE A O 1
ATOM 2312 N N . PHE A 1 288 ? -2.747 -6.101 -0.792 1.00 85.75 288 PHE A N 1
ATOM 2313 C CA . PHE A 1 288 ? -1.992 -5.655 -1.962 1.00 85.75 288 PHE A CA 1
ATOM 2314 C C . PHE A 1 288 ? -2.762 -5.998 -3.234 1.00 85.75 288 PHE A C 1
ATOM 2316 O O . PHE A 1 288 ? -3.429 -7.033 -3.296 1.00 85.75 288 PHE A O 1
ATOM 2323 N N . TYR A 1 289 ? -2.696 -5.123 -4.234 1.00 85.25 289 TYR A N 1
ATOM 2324 C CA . TYR A 1 289 ? -3.283 -5.346 -5.557 1.00 85.25 289 TYR A CA 1
ATOM 2325 C C . TYR A 1 289 ? -2.219 -5.167 -6.629 1.00 85.25 289 TYR A C 1
ATOM 2327 O O . TYR A 1 289 ? -1.296 -4.376 -6.465 1.00 85.25 289 TYR A O 1
ATOM 2335 N N . LYS A 1 290 ? -2.353 -5.904 -7.733 1.00 80.62 290 LYS A N 1
ATOM 2336 C CA . LYS A 1 290 ? -1.437 -5.794 -8.868 1.00 80.62 290 LYS A CA 1
ATOM 2337 C C . LYS A 1 290 ? -1.807 -4.577 -9.711 1.00 80.62 290 LYS A C 1
ATOM 2339 O O . LYS A 1 290 ? -2.951 -4.465 -10.158 1.00 80.62 290 LYS A O 1
ATOM 2344 N N . TRP A 1 291 ? -0.843 -3.695 -9.950 1.00 83.69 291 TRP A N 1
ATOM 2345 C CA . TRP A 1 291 ? -0.996 -2.544 -10.834 1.00 83.69 291 TRP A CA 1
ATOM 2346 C C . TRP A 1 291 ? 0.273 -2.362 -11.667 1.00 83.69 291 TRP A C 1
ATOM 2348 O O . TRP A 1 291 ? 1.300 -1.918 -11.163 1.00 83.69 291 TRP A O 1
ATOM 2358 N N . GLY A 1 292 ? 0.216 -2.757 -12.942 1.00 80.31 292 GLY A N 1
ATOM 2359 C CA . GLY A 1 292 ? 1.415 -2.863 -13.775 1.00 80.31 292 GLY A CA 1
ATOM 2360 C C . GLY A 1 292 ? 2.402 -3.889 -13.206 1.00 80.31 292 GLY A C 1
ATOM 2361 O O . GLY A 1 292 ? 2.023 -5.033 -12.934 1.00 80.31 292 GLY A O 1
ATOM 2362 N N . THR A 1 293 ? 3.651 -3.465 -13.021 1.00 69.00 293 THR A N 1
ATOM 2363 C CA . THR A 1 293 ? 4.737 -4.233 -12.387 1.00 69.00 293 THR A CA 1
ATOM 2364 C C . THR A 1 293 ? 4.720 -4.162 -10.864 1.00 69.00 293 THR A C 1
ATOM 2366 O O . THR A 1 293 ? 5.399 -4.953 -10.211 1.00 69.00 293 THR A O 1
ATOM 2369 N N . ASP A 1 294 ? 3.944 -3.238 -10.298 1.00 73.62 294 ASP A N 1
ATOM 2370 C CA . ASP A 1 294 ? 3.945 -2.956 -8.872 1.00 73.62 294 ASP A CA 1
ATOM 2371 C C . ASP A 1 294 ? 2.842 -3.728 -8.139 1.00 73.62 294 ASP A C 1
ATOM 2373 O O . ASP A 1 294 ? 1.798 -4.096 -8.694 1.00 73.62 294 ASP A O 1
ATOM 2377 N N . GLN A 1 295 ? 3.060 -3.924 -6.839 1.00 82.56 295 GLN A N 1
ATOM 2378 C CA . GLN A 1 295 ? 2.062 -4.443 -5.904 1.00 82.56 295 GLN A CA 1
ATOM 2379 C C . GLN A 1 295 ? 1.808 -3.427 -4.779 1.00 82.56 295 GLN A C 1
ATOM 2381 O O . GLN A 1 295 ? 2.218 -3.639 -3.635 1.00 82.56 295 GLN A O 1
ATOM 2386 N N . PRO A 1 296 ? 1.190 -2.271 -5.085 1.00 85.88 296 PRO A N 1
ATOM 2387 C CA . PRO A 1 296 ? 0.855 -1.276 -4.076 1.00 85.88 296 PRO A CA 1
ATOM 2388 C C . PRO A 1 296 ? -0.100 -1.822 -3.006 1.00 85.88 296 PRO A C 1
ATOM 2390 O O . PRO A 1 296 ? -0.977 -2.652 -3.262 1.00 85.88 296 PRO A O 1
ATOM 2393 N N . GLU A 1 297 ? 0.037 -1.290 -1.791 1.00 87.75 297 GLU A N 1
ATOM 2394 C CA . GLU A 1 297 ? -0.905 -1.564 -0.709 1.00 87.75 297 GLU A CA 1
ATOM 2395 C C . GLU A 1 297 ? -2.252 -0.878 -0.995 1.00 87.75 297 GLU A C 1
ATOM 2397 O O . GLU A 1 297 ? -2.318 0.334 -1.221 1.00 87.75 297 GLU A O 1
ATOM 2402 N N . TYR A 1 298 ? -3.336 -1.648 -0.957 1.00 89.81 298 TYR A N 1
ATOM 2403 C CA . TYR A 1 298 ? -4.696 -1.140 -0.889 1.00 89.81 298 TYR A CA 1
ATOM 2404 C C . TYR A 1 298 ? -5.038 -0.753 0.553 1.00 89.81 298 TYR A C 1
ATOM 2406 O O . TYR A 1 298 ? -5.085 -1.590 1.457 1.00 89.81 298 TYR A O 1
ATOM 2414 N N . GLN A 1 299 ? -5.318 0.533 0.746 1.00 90.19 299 GLN A N 1
ATOM 2415 C CA . GLN A 1 299 ? -5.804 1.093 1.998 1.00 90.19 299 GLN A CA 1
ATOM 2416 C C . GLN A 1 299 ? -7.265 1.519 1.801 1.00 90.19 299 GLN A C 1
ATOM 2418 O O . GLN A 1 299 ? -7.491 2.492 1.081 1.00 90.19 299 GLN A O 1
ATOM 2423 N N . PRO A 1 300 ? -8.243 0.822 2.408 1.00 91.12 300 PRO A N 1
ATOM 2424 C CA . PRO A 1 300 ? -9.638 1.233 2.324 1.00 91.12 300 PRO A CA 1
ATOM 2425 C C . PRO A 1 300 ? -9.849 2.580 3.015 1.00 91.12 300 PRO A C 1
ATOM 2427 O O . PRO A 1 300 ? -9.233 2.857 4.047 1.00 91.12 300 PRO A O 1
ATOM 2430 N N . ASP A 1 301 ? -10.751 3.397 2.474 1.00 92.31 301 ASP A N 1
ATOM 2431 C CA . ASP A 1 301 ? -11.048 4.718 3.033 1.00 92.31 301 ASP A CA 1
ATOM 2432 C C . ASP A 1 301 ? -11.722 4.663 4.409 1.00 92.31 301 ASP A C 1
ATOM 2434 O O . ASP A 1 301 ? -11.372 5.453 5.292 1.00 92.31 301 ASP A O 1
ATOM 2438 N N . PHE A 1 302 ? -12.682 3.749 4.590 1.00 93.88 302 PHE A N 1
ATOM 2439 C CA . PHE A 1 302 ? -13.469 3.620 5.815 1.00 93.88 302 PHE A CA 1
ATOM 2440 C C . PHE A 1 302 ? -13.693 2.164 6.208 1.00 93.88 302 PHE A C 1
ATOM 2442 O O . PHE A 1 302 ? -13.905 1.288 5.368 1.00 93.88 302 PHE A O 1
ATOM 2449 N N . VAL A 1 303 ? -13.748 1.940 7.517 1.00 93.12 303 VAL A N 1
ATOM 2450 C CA . VAL A 1 303 ? -14.265 0.714 8.119 1.00 93.12 303 VAL A CA 1
ATOM 2451 C C . VAL A 1 303 ? -15.298 1.104 9.163 1.00 93.12 303 VAL A C 1
ATOM 2453 O O . VAL A 1 303 ? -15.035 1.989 9.978 1.00 93.12 303 VAL A O 1
ATOM 2456 N N . ALA A 1 304 ? -16.469 0.475 9.131 1.00 93.62 304 ALA A N 1
ATOM 2457 C CA . ALA A 1 304 ? -17.556 0.766 10.056 1.00 93.62 304 ALA A CA 1
ATOM 2458 C C . ALA A 1 304 ? -18.189 -0.511 10.601 1.00 93.62 304 ALA A C 1
ATOM 2460 O O . ALA A 1 304 ? -18.558 -1.405 9.849 1.00 93.62 304 ALA A O 1
ATOM 2461 N N . GLU A 1 305 ? -18.351 -0.564 11.911 1.00 92.19 305 GLU A N 1
ATOM 2462 C CA . GLU A 1 305 ? -19.077 -1.606 12.620 1.00 92.19 305 GLU A CA 1
ATOM 2463 C C . GLU A 1 305 ? -20.533 -1.175 12.803 1.00 92.19 305 GLU A C 1
ATOM 2465 O O . GLU A 1 305 ? -20.822 -0.050 13.215 1.00 92.19 305 GLU A O 1
ATOM 2470 N N . THR A 1 306 ? -21.458 -2.075 12.503 1.00 91.50 306 THR A N 1
ATOM 2471 C CA . THR A 1 306 ? -22.896 -1.929 12.761 1.00 91.50 306 THR A CA 1
ATOM 2472 C C . THR A 1 306 ? -23.355 -3.027 13.717 1.00 91.50 306 THR A C 1
ATOM 2474 O O . THR A 1 306 ? -22.546 -3.843 14.149 1.00 91.50 306 THR A O 1
ATOM 2477 N N . ALA A 1 307 ? -24.647 -3.068 14.048 1.00 88.56 307 ALA A N 1
ATOM 2478 C CA . ALA A 1 307 ? -25.194 -4.144 14.873 1.00 88.56 307 ALA A CA 1
ATOM 2479 C C . ALA A 1 307 ? -25.026 -5.536 14.234 1.00 88.56 307 ALA A C 1
ATOM 2481 O O . ALA A 1 307 ? -24.855 -6.514 14.956 1.00 88.56 307 ALA A O 1
ATOM 2482 N N . ASP A 1 308 ? -25.047 -5.611 12.899 1.00 88.75 308 ASP A N 1
ATOM 2483 C CA . ASP A 1 308 ? -25.100 -6.884 12.175 1.00 88.75 308 ASP A CA 1
ATOM 2484 C C . ASP A 1 308 ? -23.757 -7.285 11.556 1.00 88.75 308 ASP A C 1
ATOM 2486 O O . ASP A 1 308 ? -23.497 -8.468 11.337 1.00 88.75 308 ASP A O 1
ATOM 2490 N N . SER A 1 309 ? -22.917 -6.317 11.176 1.00 89.44 309 SER A N 1
ATOM 2491 C CA . SER A 1 309 ? -21.714 -6.574 10.369 1.00 89.44 309 SER A CA 1
ATOM 2492 C C . SER A 1 309 ? -20.691 -5.439 10.425 1.00 89.44 309 SER A C 1
ATOM 2494 O O . SER A 1 309 ? -21.024 -4.291 10.738 1.00 89.44 309 SER A O 1
ATOM 2496 N N . ILE A 1 310 ? -19.449 -5.759 10.049 1.00 90.50 310 ILE A N 1
ATOM 2497 C CA . ILE A 1 310 ? -18.369 -4.797 9.808 1.00 90.50 310 ILE A CA 1
ATOM 2498 C C . ILE A 1 310 ? -18.234 -4.584 8.298 1.00 90.50 310 ILE A C 1
ATOM 2500 O O . ILE A 1 310 ? -18.077 -5.534 7.535 1.00 90.50 310 ILE A O 1
ATOM 2504 N N . TYR A 1 311 ? -18.281 -3.328 7.868 1.00 92.38 311 TYR A N 1
ATOM 2505 C CA . TYR A 1 311 ? -18.201 -2.923 6.472 1.00 92.38 311 TYR A CA 1
ATOM 2506 C C . TYR A 1 311 ? -16.853 -2.280 6.170 1.00 92.38 311 TYR A C 1
ATOM 2508 O O . TYR A 1 311 ? -16.440 -1.350 6.861 1.00 92.38 311 TYR A O 1
ATOM 2516 N N . MET A 1 312 ? -16.213 -2.727 5.091 1.00 92.56 312 MET A N 1
ATOM 2517 C CA . MET A 1 312 ? -15.100 -2.038 4.436 1.00 92.56 312 MET A CA 1
ATOM 2518 C C . MET A 1 312 ? -15.653 -1.217 3.266 1.00 92.56 312 MET A C 1
ATOM 2520 O O . MET A 1 312 ? -16.397 -1.746 2.441 1.00 92.56 312 MET A O 1
ATOM 2524 N N . MET A 1 313 ? -15.327 0.075 3.199 1.00 93.12 313 MET A N 1
ATOM 2525 C CA . MET A 1 313 ? -15.928 1.003 2.236 1.00 93.12 313 MET A CA 1
ATOM 2526 C C . MET A 1 313 ? -14.886 1.888 1.551 1.00 93.12 313 MET A C 1
ATOM 2528 O O . MET A 1 313 ? -14.015 2.466 2.196 1.00 93.12 313 MET A O 1
ATOM 2532 N N . GLU A 1 314 ? -15.065 2.049 0.240 1.00 92.38 314 GLU A N 1
ATOM 2533 C CA . GLU A 1 314 ? -14.268 2.898 -0.649 1.00 92.38 314 GLU A CA 1
ATOM 2534 C C . GLU A 1 314 ? -15.227 3.739 -1.513 1.00 92.38 314 GLU A C 1
ATOM 2536 O O . GLU A 1 314 ? -15.701 3.268 -2.553 1.00 92.38 314 GLU A O 1
ATOM 2541 N N . PRO A 1 315 ? -15.602 4.960 -1.096 1.00 90.62 315 PRO A N 1
ATOM 2542 C CA . PRO A 1 315 ? -16.435 5.819 -1.923 1.00 90.62 315 PRO A CA 1
ATOM 2543 C C . PRO A 1 315 ? -15.680 6.239 -3.195 1.00 90.62 315 PRO A C 1
ATOM 2545 O O . PRO A 1 315 ? -14.568 6.762 -3.141 1.00 90.62 315 PRO A O 1
ATOM 2548 N N . LYS A 1 316 ? -16.314 6.066 -4.360 1.00 90.00 316 LYS A N 1
ATOM 2549 C CA . LYS A 1 316 ? -15.794 6.537 -5.653 1.00 90.00 316 LYS A CA 1
ATOM 2550 C C . LYS A 1 316 ? -16.838 7.294 -6.450 1.00 90.00 316 LYS A C 1
ATOM 2552 O O . LYS A 1 316 ? -18.042 7.081 -6.312 1.00 90.00 316 LYS A O 1
ATOM 2557 N N . ALA A 1 317 ? -16.356 8.201 -7.293 1.00 88.25 317 ALA A N 1
ATOM 2558 C CA . ALA A 1 317 ? -17.208 8.929 -8.216 1.00 88.25 317 ALA A CA 1
ATOM 2559 C C . ALA A 1 317 ? -17.743 7.981 -9.302 1.00 88.25 317 ALA A C 1
ATOM 2561 O O . ALA A 1 317 ? -17.027 7.105 -9.784 1.00 88.25 317 ALA A O 1
ATOM 2562 N N . ALA A 1 318 ? -18.997 8.176 -9.720 1.00 89.19 318 ALA A N 1
ATOM 2563 C CA . ALA A 1 318 ? -19.661 7.290 -10.682 1.00 89.19 318 ALA A CA 1
ATOM 2564 C C . ALA A 1 318 ? -18.897 7.158 -12.015 1.00 89.19 318 ALA A C 1
ATOM 2566 O O . ALA A 1 318 ? -18.872 6.089 -12.618 1.00 89.19 318 ALA A O 1
ATOM 2567 N N . ASN A 1 319 ? -18.216 8.221 -12.444 1.00 90.06 319 ASN A N 1
ATOM 2568 C CA . ASN A 1 319 ? -17.391 8.243 -13.654 1.00 90.06 319 ASN A CA 1
ATOM 2569 C C . ASN A 1 319 ? -16.050 7.491 -13.524 1.00 90.06 319 ASN A C 1
ATOM 2571 O O . ASN A 1 319 ? -15.364 7.320 -14.526 1.00 90.06 319 ASN A O 1
ATOM 2575 N N . GLN A 1 320 ? -15.660 7.054 -12.323 1.00 87.38 320 GLN A N 1
ATOM 2576 C CA . GLN A 1 320 ? -14.426 6.298 -12.072 1.00 87.38 320 GLN A CA 1
ATOM 2577 C C . GLN A 1 320 ? -14.667 4.789 -11.935 1.00 87.38 320 GLN A C 1
ATOM 2579 O O . GLN A 1 320 ? -13.713 4.028 -11.811 1.00 87.38 320 GLN A O 1
ATOM 2584 N N . MET A 1 321 ? -15.921 4.333 -11.985 1.00 88.62 321 MET A N 1
ATOM 2585 C CA . MET A 1 321 ? -16.278 2.929 -11.737 1.00 88.62 321 MET A CA 1
ATOM 2586 C C . MET A 1 321 ? -15.754 1.952 -12.799 1.00 88.62 321 MET A C 1
ATOM 2588 O O . MET A 1 321 ? -15.703 0.752 -12.550 1.00 88.62 321 MET A O 1
ATOM 2592 N N . THR A 1 322 ? -15.356 2.451 -13.970 1.00 91.00 322 THR A N 1
ATOM 2593 C CA . THR A 1 322 ? -14.751 1.664 -15.056 1.00 91.00 322 THR A CA 1
ATOM 2594 C C . THR A 1 322 ? -13.227 1.786 -15.108 1.00 91.00 322 THR A C 1
ATOM 2596 O O . THR A 1 322 ? -12.603 1.243 -16.015 1.00 91.00 322 THR A O 1
ATOM 2599 N N . ASN A 1 323 ? -12.611 2.520 -14.177 1.00 92.62 323 ASN A N 1
ATOM 2600 C CA . ASN A 1 323 ? -11.162 2.676 -14.127 1.00 92.62 323 ASN A CA 1
ATOM 2601 C C . ASN A 1 323 ? -10.499 1.356 -13.685 1.00 92.62 323 ASN A C 1
ATOM 2603 O O . ASN A 1 323 ? -10.898 0.766 -12.681 1.00 92.62 323 ASN A O 1
ATOM 2607 N N . GLY A 1 324 ? -9.470 0.914 -14.415 1.00 89.00 324 GLY A N 1
ATOM 2608 C CA . GLY A 1 324 ? -8.787 -0.357 -14.153 1.00 89.00 324 GLY A CA 1
ATOM 2609 C C . GLY A 1 324 ? -8.183 -0.469 -12.749 1.00 89.00 324 GLY A C 1
ATOM 2610 O O . GLY A 1 324 ? -8.296 -1.519 -12.124 1.00 89.00 324 GLY A O 1
ATOM 2611 N N . GLU A 1 325 ? -7.613 0.613 -12.213 1.00 89.88 325 GLU A N 1
ATOM 2612 C CA . GLU A 1 325 ? -7.020 0.636 -10.869 1.00 89.88 325 GLU A CA 1
ATOM 2613 C C . GLU A 1 325 ? -8.105 0.497 -9.793 1.00 89.88 325 GLU A C 1
ATOM 2615 O O . GLU A 1 325 ? -7.951 -0.240 -8.819 1.00 89.88 325 GLU A O 1
ATOM 2620 N N . VAL A 1 326 ? -9.245 1.170 -9.992 1.00 90.12 326 VAL A N 1
ATOM 2621 C CA . VAL A 1 326 ? -10.409 1.085 -9.096 1.00 90.12 326 VAL A CA 1
ATOM 2622 C C . VAL A 1 326 ? -10.974 -0.337 -9.075 1.00 90.12 326 VAL A C 1
ATOM 2624 O O . VAL A 1 326 ? -11.299 -0.855 -8.006 1.00 90.12 326 VAL A O 1
ATOM 2627 N N . LEU A 1 327 ? -11.054 -0.990 -10.237 1.00 90.50 327 LEU A N 1
ATOM 2628 C CA . LEU A 1 327 ? -11.502 -2.379 -10.346 1.00 90.50 327 LEU A CA 1
ATOM 2629 C C . LEU A 1 327 ? -10.522 -3.349 -9.669 1.00 90.50 327 LEU A C 1
ATOM 2631 O O . LEU A 1 327 ? -10.961 -4.199 -8.897 1.00 90.50 327 LEU A O 1
ATOM 2635 N N . ALA A 1 328 ? -9.212 -3.176 -9.871 1.00 88.81 328 ALA A N 1
ATOM 2636 C CA . ALA A 1 328 ? -8.192 -4.006 -9.228 1.00 88.81 328 ALA A CA 1
ATOM 2637 C C . ALA A 1 328 ? -8.251 -3.912 -7.691 1.00 88.81 328 ALA A C 1
ATOM 2639 O O . ALA A 1 328 ? -8.229 -4.936 -7.004 1.00 88.81 328 ALA A O 1
ATOM 2640 N N . LYS A 1 329 ? -8.413 -2.696 -7.146 1.00 90.38 329 LYS A N 1
ATOM 2641 C CA . LYS A 1 329 ? -8.622 -2.462 -5.703 1.00 90.38 329 LYS A CA 1
ATOM 2642 C C . LYS A 1 329 ? -9.890 -3.142 -5.186 1.00 90.38 329 LYS A C 1
ATOM 2644 O O . LYS A 1 329 ? -9.858 -3.811 -4.155 1.00 90.38 329 LYS A O 1
ATOM 2649 N N . ARG A 1 330 ? -11.006 -3.007 -5.911 1.00 91.31 330 ARG A N 1
ATOM 2650 C CA . ARG A 1 330 ? -12.280 -3.657 -5.563 1.00 91.31 330 ARG A CA 1
ATOM 2651 C C . ARG A 1 330 ? -12.122 -5.173 -5.467 1.00 91.31 330 ARG A C 1
ATOM 2653 O O . ARG A 1 330 ? -12.614 -5.773 -4.515 1.00 91.31 330 ARG A O 1
ATOM 2660 N N . ASP A 1 331 ? -11.462 -5.792 -6.439 1.00 89.12 331 ASP A N 1
ATOM 2661 C CA . ASP A 1 331 ? -11.384 -7.250 -6.531 1.00 89.12 331 ASP A CA 1
ATOM 2662 C C . ASP A 1 331 ? -10.615 -7.857 -5.349 1.00 89.12 331 ASP A C 1
ATOM 2664 O O . ASP A 1 331 ? -11.070 -8.841 -4.753 1.00 89.12 331 ASP A O 1
ATOM 2668 N N . VAL A 1 332 ? -9.508 -7.229 -4.932 1.00 88.25 332 VAL A N 1
ATOM 2669 C CA . VAL A 1 332 ? -8.772 -7.667 -3.734 1.00 88.25 332 VAL A CA 1
ATOM 2670 C C . VAL A 1 332 ? -9.552 -7.405 -2.446 1.00 88.25 332 VAL A C 1
ATOM 2672 O O . VAL A 1 332 ? -9.550 -8.259 -1.560 1.00 88.25 332 VAL A O 1
ATOM 2675 N N . ALA A 1 333 ? -10.283 -6.287 -2.356 1.00 89.62 333 ALA A N 1
ATOM 2676 C CA . ALA A 1 333 ? -11.112 -5.960 -1.196 1.00 89.62 333 ALA A CA 1
ATOM 2677 C C . ALA A 1 333 ? -12.248 -6.979 -1.002 1.00 89.62 333 ALA A C 1
ATOM 2679 O O . ALA A 1 333 ? -12.465 -7.469 0.105 1.00 89.62 333 ALA A O 1
ATOM 2680 N N . VAL A 1 334 ? -12.932 -7.362 -2.087 1.00 90.12 334 VAL A N 1
ATOM 2681 C CA . VAL A 1 334 ? -13.996 -8.381 -2.061 1.00 90.12 334 VAL A CA 1
ATOM 2682 C C . VAL A 1 334 ? -13.440 -9.744 -1.661 1.00 90.12 334 VAL A C 1
ATOM 2684 O O . VAL A 1 334 ? -14.070 -10.455 -0.879 1.00 90.12 334 VAL A O 1
ATOM 2687 N N . LYS A 1 335 ? -12.264 -10.124 -2.175 1.00 86.25 335 LYS A N 1
ATOM 2688 C CA . LYS A 1 335 ? -11.614 -11.385 -1.797 1.00 86.25 335 LYS A CA 1
ATOM 2689 C C . LYS A 1 335 ? -11.246 -11.402 -0.313 1.00 86.25 335 LYS A C 1
ATOM 2691 O O . LYS A 1 335 ? -11.454 -12.429 0.328 1.00 86.25 335 LYS A O 1
ATOM 2696 N N . TRP A 1 336 ? -10.741 -10.283 0.209 1.00 86.62 336 TRP A N 1
ATOM 2697 C CA . TRP A 1 336 ? -10.390 -10.125 1.620 1.00 86.62 336 TRP A CA 1
ATOM 2698 C C . TRP A 1 336 ? -11.622 -10.216 2.525 1.00 86.62 336 TRP A C 1
ATOM 2700 O O . TRP A 1 336 ? -11.610 -10.997 3.462 1.00 86.62 336 TRP A O 1
ATOM 2710 N N . CYS A 1 337 ? -12.717 -9.519 2.197 1.00 86.50 337 CYS A N 1
ATOM 2711 C CA . CYS A 1 337 ? -13.945 -9.524 3.009 1.00 86.50 337 CYS A CA 1
ATOM 2712 C C . CYS A 1 337 ? -14.687 -10.875 3.032 1.00 86.50 337 CYS A C 1
ATOM 2714 O O . CYS A 1 337 ? -15.624 -11.038 3.807 1.00 86.50 337 CYS A O 1
ATOM 2716 N N . ARG A 1 338 ? -14.344 -11.812 2.138 1.00 85.00 338 ARG A N 1
ATOM 2717 C CA . ARG A 1 338 ? -14.903 -13.176 2.125 1.00 85.00 338 ARG A CA 1
ATOM 2718 C C . ARG A 1 338 ? -14.174 -14.137 3.063 1.00 85.00 338 ARG A C 1
ATOM 2720 O O . ARG A 1 338 ? -14.701 -15.225 3.287 1.00 85.00 338 ARG A O 1
ATOM 2727 N N . GLN A 1 339 ? -12.960 -13.787 3.488 1.00 78.00 339 GLN A N 1
ATOM 2728 C CA . GLN A 1 339 ? -12.216 -14.533 4.505 1.00 78.00 339 GLN A CA 1
ATOM 2729 C C . GLN A 1 339 ? -12.765 -14.170 5.880 1.00 78.00 339 GLN A C 1
ATOM 2731 O O . GLN A 1 339 ? -12.826 -15.087 6.726 1.00 78.00 339 GLN A O 1
#

Radius of gyration: 31.25 Å; chains: 1; bounding box: 67×59×96 Å

Secondary structure (DSSP, 8-state):
-HHHHHHHT-TTT-SSGGGGGSHHHHHHHHHHHHHH---SS---TTSS----HHHHHHHHHHHHHHH-----EEEEEESS---EEE-------TT--PPPPPSEEEEEETTTTEEEEEE----S---SSTTHHHHHHHHTSTT--HHHHHHHHHHHHHHHHHHHHTTS-HHHHHHHHHHHHHHHHHHHHHHHHHTEEE--PPEEEEEEESS-PPPPPS----TTSPEEETTSPPS-STTGGG-EEE--SSBSSSEEE-SSHHHHHHHHHHHHH-SEEEPPPTTSS-EE--BTTB-PEE--SEEEE-SS-EEEE----GGGTT-HHHHHHHHHHHHHHT-

Sequence (339 aa):
YEVIRTLENQPQKLPSVTYLAKGEVRSFVESEVKARYRPAQPDLEGVTKQPDIAVVVGKTAELIAQQTIDIPRILVVPKGEVRSGFKPFTLDLGVLNYPAPSDDLWIQHLRTNQLEVLGVGNGGIAEHRMEDYIVVCLVDFDDVAYDDHADLLYDLAGQVVRHFLGYLPEDDTRKVLRLHQREIARLVHAQMQEHRWEEAVEHEVIVSRGVTELKPSAYTASAMEPVLDYRLSPADKSNMAKYLFGGFQRCLYPVQKFQSDAERKMAVILERESLRWFRPAKGQFQIFYKWGTDQPEYQPDFVAETADSIYMMEPKAANQMTNGEVLAKRDVAVKWCRQ

Foldseek 3Di:
DVLVVVCQQVCVQPLDLVSLPPPVVLVVSLVVVVVVPDDPDDDDPPDDDDPPSSVVSVVVSVVCNLLFDFDFQKDKAFDDDKDKFFDADADDCVPPDDDQDDQWDWDQDPVPRDIDIDGNDPDDDQDPDLLCLQLVLLVPDPPDDCVVCVVRSSVLSVSNLVVCVVPDDPVSSSVCSNVCSNVSNVSSVVVRLVRMDIPDTDIDIDRSGSTDDADDDPDDPDPPADADALVDDDPDFCQQQSHKHAPADQESDRIDGDRGVVLSVVVVVLSVAFNHKYFGDPPRHQQWFDDRSDTDGQGFGMWGHHPPDIDGDHDDDPVCCPPPVNVRSVVSVVVSVVD

pLDDT: mean 79.36, std 12.8, range [44.66, 95.31]